Protein AF-A0A356MLQ3-F1 (afdb_monomer_lite)

pLDDT: mean 86.48, std 11.59, range [50.94, 98.44]

Secondary structure (DSSP, 8-state):
---TTT---HHHHHHHHT-S-------S-GGGGGGT-SEEEE--STTHHHHHHHHHHTT-SEEEEGGGTTSS-STT----TTTTTTTPEEEETTEEEPPP-SHHHHHHHHHHHHHHHHS-----EE--S--EE-TTT--EE--SS-S-SEE-GGG-S------HHHHHHHHSTT--THHHHHHHHHHHHT--S--TTSGGGTT-----HHHHHHHHHHHHH-SS-SSS------STT--TTT-

Sequence (243 aa):
VTHPFTGVNYIEMYKKISECDCEIILSNDPTEILKYTKKVINADIHSRFRTKKLLLANGAEKVISLHEILNKSVDGSGYHEDYGVLGSNLSTDEKVKLFPRDTKTFVNNLQKELYNRLGVKLECMVYGDGAFKDPVGGIWELADPVVSPAYTDGLLGTPNEIKLKYLADNKIANLTGEKAVEAMKKLINEKESNLVNKAESLGTTPRRITDLVGSLCDLTSGSGDKGTPIVLVTGYFDNYATE

Structure (mmCIF, N/CA/C/O backbone):
data_AF-A0A356MLQ3-F1
#
_entry.id   AF-A0A356MLQ3-F1
#
loop_
_atom_site.group_PDB
_atom_site.id
_atom_site.type_symbol
_atom_site.label_atom_id
_atom_site.label_alt_id
_atom_site.label_comp_id
_atom_site.label_asym_id
_atom_site.label_entity_id
_atom_site.label_seq_id
_atom_site.pdbx_PDB_ins_code
_atom_site.Cartn_x
_atom_site.Cartn_y
_atom_site.Cartn_z
_atom_site.occupancy
_atom_site.B_iso_or_equiv
_atom_site.auth_seq_id
_atom_site.auth_comp_id
_atom_site.auth_asym_id
_atom_site.auth_atom_id
_atom_site.pdbx_PDB_model_num
ATOM 1 N N . VAL A 1 1 ? 29.724 3.539 -4.310 1.00 80.12 1 VAL A N 1
ATOM 2 C CA . VAL A 1 1 ? 29.585 4.081 -2.937 1.00 80.12 1 VAL A CA 1
ATOM 3 C C . VAL A 1 1 ? 28.772 3.081 -2.156 1.00 80.12 1 VAL A C 1
ATOM 5 O O . VAL A 1 1 ? 27.756 2.623 -2.664 1.00 80.12 1 VAL A O 1
ATOM 8 N N . THR A 1 2 ? 29.252 2.697 -0.983 1.00 88.19 2 THR A N 1
ATOM 9 C CA . THR A 1 2 ? 28.561 1.740 -0.124 1.00 88.19 2 THR A CA 1
ATOM 10 C C . THR A 1 2 ? 27.461 2.446 0.659 1.00 88.19 2 THR A C 1
ATOM 12 O O . THR A 1 2 ? 27.677 3.550 1.157 1.00 88.19 2 THR A O 1
ATOM 15 N N . HIS A 1 3 ? 26.283 1.835 0.756 1.00 84.38 3 HIS A N 1
ATOM 16 C CA . HIS A 1 3 ? 25.183 2.385 1.537 1.00 84.38 3 HIS A CA 1
ATOM 17 C C . HIS A 1 3 ? 25.526 2.369 3.040 1.00 84.38 3 HIS A C 1
ATOM 19 O O . HIS A 1 3 ? 25.940 1.321 3.544 1.00 84.38 3 HIS A O 1
ATOM 25 N N . PRO A 1 4 ? 25.354 3.486 3.773 1.00 82.56 4 PRO A N 1
ATOM 26 C CA . PRO A 1 4 ? 25.867 3.627 5.139 1.00 82.56 4 PRO A CA 1
ATOM 27 C C . PRO A 1 4 ? 25.199 2.689 6.150 1.00 82.56 4 PRO A C 1
ATOM 29 O O . PRO A 1 4 ? 25.844 2.292 7.113 1.00 82.56 4 PRO A O 1
ATOM 32 N N . PHE A 1 5 ? 23.938 2.305 5.924 1.00 80.25 5 PHE A N 1
ATOM 33 C CA . PHE A 1 5 ? 23.202 1.429 6.843 1.00 80.25 5 PHE A CA 1
ATOM 34 C C . PHE A 1 5 ? 23.324 -0.058 6.507 1.00 80.25 5 PHE A C 1
ATOM 36 O O . PHE A 1 5 ? 23.325 -0.887 7.407 1.00 80.25 5 PHE A O 1
ATOM 43 N N . THR A 1 6 ? 23.420 -0.410 5.221 1.00 83.38 6 THR A N 1
ATOM 44 C CA . THR A 1 6 ? 23.395 -1.822 4.790 1.00 83.38 6 THR A CA 1
ATOM 45 C C . THR A 1 6 ? 24.776 -2.361 4.445 1.00 83.38 6 THR A C 1
ATOM 47 O O . THR A 1 6 ? 24.941 -3.568 4.327 1.00 83.38 6 THR A O 1
ATOM 50 N N . GLY A 1 7 ? 25.777 -1.498 4.238 1.00 89.19 7 GLY A N 1
ATOM 51 C CA . GLY A 1 7 ? 27.107 -1.935 3.812 1.00 89.19 7 GLY A CA 1
ATOM 52 C C . GLY A 1 7 ? 27.157 -2.462 2.370 1.00 89.19 7 GLY A C 1
ATOM 53 O O . GLY A 1 7 ? 28.199 -2.946 1.934 1.00 89.19 7 GLY A O 1
ATOM 54 N N . VAL A 1 8 ? 26.065 -2.342 1.604 1.00 88.88 8 VAL A N 1
ATOM 55 C CA . VAL A 1 8 ? 25.963 -2.854 0.229 1.00 88.88 8 VAL A CA 1
ATOM 56 C C . VAL A 1 8 ? 26.324 -1.771 -0.789 1.00 88.88 8 VAL A C 1
ATOM 58 O O . VAL A 1 8 ? 25.869 -0.628 -0.705 1.00 88.88 8 VAL A O 1
ATOM 61 N N . ASN A 1 9 ? 27.124 -2.132 -1.794 1.00 92.00 9 ASN A N 1
ATOM 62 C CA . ASN A 1 9 ? 27.345 -1.315 -2.985 1.00 92.00 9 ASN A CA 1
ATOM 63 C C . ASN A 1 9 ? 26.298 -1.666 -4.052 1.00 92.00 9 ASN A C 1
ATOM 65 O O . ASN A 1 9 ? 26.522 -2.536 -4.893 1.00 92.00 9 ASN A O 1
ATOM 69 N N . TYR A 1 10 ? 25.150 -0.988 -4.021 1.00 87.88 10 TYR A N 1
ATOM 70 C CA . TYR A 1 10 ? 24.025 -1.296 -4.911 1.00 87.88 10 TYR A CA 1
ATOM 71 C C . TYR A 1 10 ? 24.370 -1.185 -6.401 1.00 87.88 10 TYR A C 1
ATOM 73 O O . TYR A 1 10 ? 23.882 -1.982 -7.192 1.00 87.88 10 TYR A O 1
ATOM 81 N N . ILE A 1 11 ? 25.253 -0.258 -6.792 1.00 90.12 11 ILE A N 1
ATOM 82 C CA . ILE A 1 11 ? 25.706 -0.129 -8.188 1.00 90.12 11 ILE A CA 1
ATOM 83 C C . ILE A 1 11 ? 26.383 -1.428 -8.641 1.00 90.12 11 ILE A C 1
ATOM 85 O O . ILE A 1 11 ? 26.074 -1.953 -9.703 1.00 90.12 11 ILE A O 1
ATOM 89 N N . GLU A 1 12 ? 27.291 -1.968 -7.831 1.00 90.00 12 GLU A N 1
ATOM 90 C CA . GLU A 1 12 ? 27.979 -3.224 -8.144 1.00 90.00 12 GLU A CA 1
ATOM 91 C C . GLU A 1 12 ? 27.031 -4.426 -8.085 1.00 90.00 12 GLU A C 1
ATOM 93 O O . GLU A 1 12 ? 27.110 -5.311 -8.935 1.00 90.00 12 GLU A O 1
ATOM 98 N N . MET A 1 13 ? 26.109 -4.435 -7.121 1.00 89.44 13 MET A N 1
ATOM 99 C CA . MET A 1 13 ? 25.078 -5.463 -7.003 1.00 89.44 13 MET A CA 1
ATOM 100 C C . MET A 1 13 ? 24.222 -5.544 -8.274 1.00 89.44 13 MET A C 1
ATOM 102 O O . MET A 1 13 ? 24.105 -6.618 -8.855 1.00 89.44 13 MET A O 1
ATOM 106 N N . TYR A 1 14 ? 23.693 -4.416 -8.762 1.00 89.25 14 TYR A N 1
ATOM 107 C CA . TYR A 1 14 ? 22.907 -4.385 -10.000 1.00 89.25 14 TYR A CA 1
ATOM 108 C C . TYR A 1 14 ? 23.721 -4.814 -11.223 1.00 89.25 14 TYR A C 1
ATOM 110 O O . TYR A 1 14 ? 23.202 -5.541 -12.068 1.00 89.25 14 TYR A O 1
ATOM 118 N N . LYS A 1 15 ? 25.008 -4.437 -11.296 1.00 90.06 15 LYS A N 1
ATOM 119 C CA . LYS A 1 15 ? 25.887 -4.894 -12.382 1.00 90.06 15 LYS A CA 1
ATOM 120 C C . LYS A 1 15 ? 26.028 -6.412 -12.416 1.00 90.06 15 LYS A C 1
ATOM 122 O O . LYS A 1 15 ? 25.929 -6.999 -13.489 1.00 90.06 15 LYS A O 1
ATOM 127 N N . LYS A 1 16 ? 26.206 -7.040 -11.247 1.00 88.50 16 LYS A N 1
ATOM 128 C CA . LYS A 1 16 ? 26.292 -8.503 -11.117 1.00 88.50 16 LYS A CA 1
ATOM 129 C C . LYS A 1 16 ? 24.989 -9.197 -11.522 1.00 88.50 16 LYS A C 1
ATOM 131 O O . LYS A 1 16 ? 25.055 -10.203 -12.211 1.00 88.50 16 LYS A O 1
ATOM 136 N N . ILE A 1 17 ? 23.834 -8.642 -11.141 1.00 86.94 17 ILE A N 1
ATOM 137 C CA . ILE A 1 17 ? 22.511 -9.217 -11.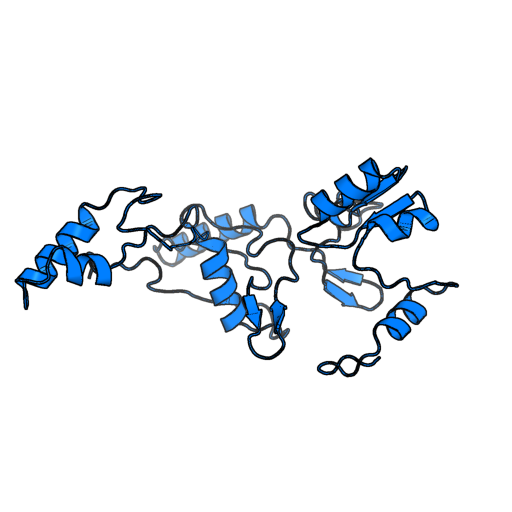450 1.00 86.94 17 ILE A CA 1
ATOM 138 C C . ILE A 1 17 ? 22.187 -9.166 -12.947 1.00 86.94 17 ILE A C 1
ATOM 140 O O . ILE A 1 17 ? 21.492 -10.041 -13.444 1.00 86.94 17 ILE A O 1
ATOM 144 N N . SER A 1 18 ? 22.649 -8.147 -13.679 1.00 85.06 18 SER A N 1
ATOM 145 C CA . SER A 1 18 ? 22.238 -7.989 -15.082 1.00 85.06 18 SER A CA 1
ATOM 146 C C . SER A 1 18 ? 22.738 -9.105 -16.011 1.00 85.06 18 SER A C 1
ATOM 148 O O . SER A 1 18 ? 22.205 -9.236 -17.109 1.00 85.0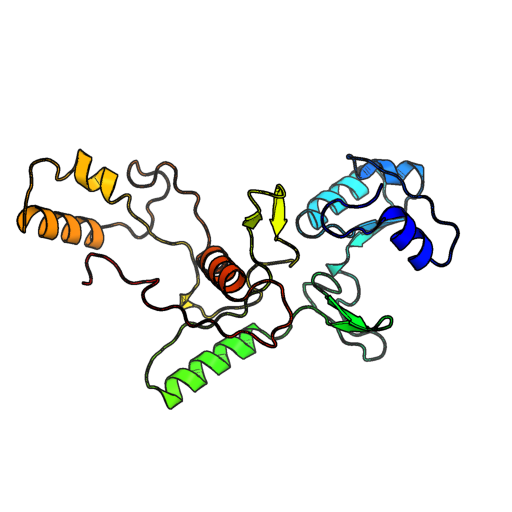6 18 SER A O 1
ATOM 150 N N . GLU A 1 19 ? 23.775 -9.851 -15.604 1.00 80.12 19 GLU A N 1
ATOM 151 C CA . GLU A 1 19 ? 24.471 -10.884 -16.397 1.00 80.12 19 GLU A CA 1
ATOM 152 C C . GLU A 1 19 ? 24.932 -10.431 -17.803 1.00 80.12 19 GLU A C 1
ATOM 154 O O . GLU A 1 19 ? 25.378 -11.240 -18.616 1.00 80.12 19 GLU A O 1
ATOM 159 N N . CYS A 1 20 ? 24.870 -9.129 -18.100 1.00 84.38 20 CYS A N 1
ATOM 160 C CA . CYS A 1 20 ? 25.214 -8.532 -19.384 1.00 84.38 20 CYS A CA 1
ATOM 161 C C . CYS A 1 20 ? 25.982 -7.215 -19.199 1.00 84.38 20 CYS A C 1
ATOM 163 O O . CYS A 1 20 ? 26.174 -6.728 -18.082 1.00 84.38 20 CYS A O 1
ATOM 165 N N . ASP A 1 21 ? 26.470 -6.650 -20.306 1.00 85.44 21 ASP A N 1
ATOM 166 C CA . ASP A 1 21 ? 27.118 -5.341 -20.272 1.00 85.44 21 ASP A CA 1
ATOM 167 C C . ASP A 1 21 ? 26.060 -4.267 -19.986 1.00 85.44 21 ASP A C 1
ATOM 169 O O . ASP A 1 21 ? 25.209 -3.969 -20.829 1.00 85.44 21 ASP A O 1
ATOM 173 N N . CYS A 1 22 ? 26.062 -3.748 -18.758 1.00 89.94 22 CYS A N 1
ATOM 174 C CA . CYS A 1 22 ? 25.073 -2.791 -18.285 1.00 89.94 22 CYS A CA 1
ATOM 175 C C . CYS A 1 22 ? 25.710 -1.455 -17.891 1.00 89.94 22 CYS A C 1
ATOM 177 O O . CYS A 1 22 ? 26.676 -1.361 -17.122 1.00 89.94 22 CYS A O 1
ATOM 179 N N . GLU A 1 23 ? 25.094 -0.386 -18.387 1.00 91.19 23 GLU A N 1
ATOM 180 C CA . GLU A 1 23 ? 25.425 0.985 -18.030 1.00 91.19 23 GLU A CA 1
ATOM 181 C C . GLU A 1 23 ? 24.473 1.483 -16.936 1.00 91.19 23 GLU A C 1
ATOM 183 O O . GLU A 1 23 ? 23.256 1.318 -17.021 1.00 91.19 23 GLU A O 1
ATOM 188 N N . ILE A 1 24 ? 25.030 2.099 -15.890 1.00 92.12 24 ILE A N 1
ATOM 189 C CA . ILE A 1 24 ? 24.249 2.694 -14.801 1.00 92.12 24 ILE A CA 1
ATOM 190 C C . ILE A 1 24 ? 24.308 4.209 -14.940 1.00 92.12 24 ILE A C 1
ATOM 192 O O . ILE A 1 24 ? 25.364 4.815 -14.758 1.00 92.12 24 ILE A O 1
ATOM 196 N N . ILE A 1 25 ? 23.149 4.807 -15.210 1.00 93.06 25 ILE A N 1
ATOM 197 C CA . ILE A 1 25 ? 22.969 6.251 -15.360 1.00 93.06 25 ILE A CA 1
ATOM 198 C C . ILE A 1 25 ? 22.298 6.788 -14.095 1.00 93.06 25 ILE A C 1
ATOM 200 O O . ILE A 1 25 ? 21.212 6.346 -13.720 1.00 93.06 25 ILE A O 1
ATOM 204 N N . LEU A 1 26 ? 22.938 7.755 -13.437 1.00 93.81 26 LEU A N 1
ATOM 205 C CA . LEU A 1 26 ? 22.380 8.442 -12.273 1.00 93.81 26 LEU A CA 1
ATOM 206 C C . LEU A 1 26 ? 21.779 9.778 -12.722 1.00 93.81 26 LEU A C 1
ATOM 208 O O . LEU A 1 26 ? 22.502 10.662 -13.174 1.00 93.81 26 LEU A O 1
ATOM 212 N N . SER A 1 27 ? 20.461 9.925 -12.595 1.00 94.62 27 SER A N 1
ATOM 213 C CA . SER A 1 27 ? 19.734 11.140 -12.976 1.00 94.62 27 SER A CA 1
ATOM 214 C C . SER A 1 27 ? 18.538 11.370 -12.054 1.00 94.62 27 SER A C 1
ATOM 216 O O . SER A 1 27 ? 17.883 10.421 -11.628 1.00 94.62 27 SER A O 1
ATOM 218 N N . ASN A 1 28 ? 18.228 12.641 -11.787 1.00 93.69 28 ASN A N 1
ATOM 219 C CA . ASN A 1 28 ? 16.986 13.050 -11.119 1.00 93.69 28 ASN A CA 1
ATOM 220 C C . ASN A 1 28 ? 15.818 13.227 -12.108 1.00 93.69 28 ASN A C 1
ATOM 222 O O . ASN A 1 28 ? 14.672 13.385 -11.686 1.00 93.69 28 ASN A O 1
ATOM 226 N N . ASP A 1 29 ? 16.102 13.218 -13.413 1.00 95.75 29 ASP A N 1
ATOM 227 C CA . ASP A 1 29 ? 15.112 13.290 -14.482 1.00 95.75 29 ASP A CA 1
ATOM 228 C C . ASP A 1 29 ? 14.979 11.914 -15.158 1.00 95.75 29 ASP A C 1
ATOM 230 O O . ASP A 1 29 ? 15.933 11.460 -15.804 1.00 95.75 29 ASP A O 1
ATOM 234 N N . PRO A 1 30 ? 13.817 11.238 -15.049 1.00 95.88 30 PRO A N 1
ATOM 235 C CA . PRO A 1 30 ? 13.618 9.942 -15.685 1.00 95.88 30 PRO A CA 1
ATOM 236 C C . PRO A 1 30 ? 13.667 10.012 -17.216 1.00 95.88 30 PRO A C 1
ATOM 238 O O . PRO A 1 30 ? 13.897 8.984 -17.841 1.00 95.88 30 PRO A O 1
ATOM 241 N N . THR A 1 31 ? 13.476 11.181 -17.842 1.00 97.19 31 THR A N 1
ATOM 242 C CA . THR A 1 31 ? 13.531 11.322 -19.309 1.00 97.19 31 THR A CA 1
ATOM 243 C C . THR A 1 31 ? 14.943 11.196 -19.878 1.00 97.19 31 THR A C 1
ATOM 245 O O . THR A 1 31 ? 15.091 10.921 -21.067 1.00 97.19 31 THR A O 1
ATOM 248 N N . GLU A 1 32 ? 15.978 11.286 -19.037 1.00 97.81 32 GLU A N 1
ATOM 249 C CA . GLU A 1 32 ? 17.380 11.120 -19.434 1.00 97.81 32 GLU A CA 1
ATOM 250 C C . GLU A 1 32 ? 17.633 9.765 -20.119 1.00 97.81 32 GLU A C 1
ATOM 252 O O . GLU A 1 32 ? 18.416 9.677 -21.067 1.00 97.81 32 GLU A O 1
ATOM 257 N N . ILE A 1 33 ? 16.893 8.719 -19.722 1.00 97.00 33 ILE A N 1
ATOM 258 C CA . ILE A 1 33 ? 16.982 7.380 -20.324 1.00 97.00 33 ILE A CA 1
ATOM 259 C C . ILE A 1 33 ? 16.648 7.377 -21.827 1.00 97.00 33 ILE A C 1
ATOM 261 O O . ILE A 1 33 ? 17.104 6.507 -22.569 1.00 97.00 33 ILE A O 1
ATOM 265 N N . LEU A 1 34 ? 15.895 8.376 -22.307 1.00 97.81 34 LEU A N 1
ATOM 266 C CA . LEU A 1 34 ? 15.439 8.466 -23.697 1.00 97.81 34 LEU A CA 1
ATOM 267 C C . LEU A 1 34 ? 16.534 8.853 -24.696 1.00 97.81 34 LEU A C 1
ATOM 269 O O . LEU A 1 34 ? 16.296 8.785 -25.909 1.00 97.81 34 LEU A O 1
ATOM 273 N N . LYS A 1 35 ? 17.715 9.241 -24.198 1.00 97.44 35 LYS A N 1
ATOM 274 C CA . LYS A 1 35 ? 18.944 9.391 -24.990 1.00 97.44 35 LYS A CA 1
ATOM 275 C C . LYS A 1 35 ? 19.554 8.037 -25.374 1.00 97.44 35 LYS A C 1
ATOM 277 O O . LYS A 1 35 ? 20.273 7.969 -26.363 1.00 97.44 35 LYS A O 1
ATOM 282 N N . TYR A 1 36 ? 19.227 6.979 -24.629 1.00 96.06 36 TYR A N 1
ATOM 283 C CA . TYR A 1 36 ? 19.821 5.645 -24.761 1.00 96.06 36 TYR A CA 1
ATOM 284 C C . TYR A 1 36 ? 18.840 4.622 -25.346 1.00 96.06 36 TYR A C 1
ATOM 286 O O . TYR A 1 36 ? 19.238 3.725 -26.082 1.00 96.06 36 TYR A O 1
ATOM 294 N N . THR A 1 37 ? 17.541 4.747 -25.053 1.00 96.75 37 THR A N 1
ATOM 295 C CA . THR A 1 37 ? 16.513 3.826 -25.563 1.00 96.75 37 THR A CA 1
ATOM 296 C C . THR A 1 37 ? 15.153 4.500 -25.721 1.00 96.75 37 THR A C 1
ATOM 298 O O . THR A 1 37 ? 14.813 5.438 -25.007 1.00 96.75 37 THR A O 1
ATOM 301 N N . LYS A 1 38 ? 14.326 3.991 -26.640 1.00 97.81 38 LYS A N 1
ATOM 302 C CA . LYS A 1 38 ? 12.911 4.380 -26.783 1.00 97.81 38 LYS A CA 1
ATOM 303 C C . LYS A 1 38 ? 11.939 3.400 -26.122 1.00 97.81 38 LYS A C 1
ATOM 305 O O . LYS A 1 38 ? 10.743 3.675 -26.060 1.00 97.81 38 LYS A O 1
ATOM 310 N N . LYS A 1 39 ? 12.434 2.268 -25.613 1.00 98.31 39 LYS A N 1
ATOM 311 C CA . LYS A 1 39 ? 11.646 1.228 -24.939 1.00 98.31 39 LYS A CA 1
ATOM 312 C C . LYS A 1 39 ? 12.115 1.123 -23.495 1.00 98.31 39 LYS A C 1
ATOM 314 O O . LYS A 1 39 ? 13.277 0.809 -23.258 1.00 98.31 39 LYS A O 1
ATOM 319 N N . VAL A 1 40 ? 11.225 1.408 -22.550 1.00 97.94 40 VAL A N 1
ATOM 320 C CA . VAL A 1 40 ? 11.571 1.571 -21.132 1.00 97.94 40 VAL A CA 1
ATOM 321 C C . VAL A 1 40 ? 10.709 0.660 -20.263 1.00 97.94 40 VAL A C 1
ATOM 323 O O . VAL A 1 40 ? 9.501 0.552 -20.471 1.00 97.94 40 VAL A O 1
ATOM 326 N N . ILE A 1 41 ? 11.325 0.035 -19.261 1.00 97.44 41 ILE A N 1
ATOM 327 C CA . ILE A 1 41 ? 10.612 -0.537 -18.117 1.00 97.44 41 ILE A CA 1
ATOM 328 C C . ILE A 1 41 ? 10.759 0.451 -16.960 1.00 97.44 41 ILE A C 1
ATOM 330 O O . ILE A 1 41 ? 11.885 0.791 -16.604 1.00 97.44 41 ILE A O 1
ATOM 334 N N . ASN A 1 42 ? 9.655 0.939 -16.391 1.00 96.38 42 ASN A N 1
ATOM 335 C CA . ASN A 1 42 ? 9.709 1.828 -15.228 1.00 96.38 42 ASN A CA 1
ATOM 336 C C . ASN A 1 42 ? 9.358 1.066 -13.942 1.00 96.38 42 ASN A C 1
ATOM 338 O O . ASN A 1 42 ? 8.287 0.463 -13.823 1.00 96.38 42 ASN A O 1
ATOM 342 N N . ALA A 1 43 ? 10.300 1.092 -12.999 1.00 94.38 43 ALA A N 1
ATOM 343 C CA . ALA A 1 43 ? 10.289 0.302 -11.770 1.00 94.38 43 ALA A CA 1
ATOM 344 C C . ALA A 1 43 ? 9.983 1.110 -10.503 1.00 94.38 43 ALA A C 1
ATOM 346 O O . ALA A 1 43 ? 10.057 0.586 -9.397 1.00 94.38 43 ALA A O 1
ATOM 347 N N . ASP A 1 44 ? 9.626 2.383 -10.648 1.00 92.19 44 ASP A N 1
ATOM 348 C CA . ASP A 1 44 ? 9.183 3.192 -9.525 1.00 92.19 44 ASP A CA 1
ATOM 349 C C . ASP A 1 44 ? 7.810 2.727 -9.014 1.00 92.19 44 ASP A C 1
ATOM 351 O O . ASP A 1 44 ? 6.966 2.298 -9.795 1.00 92.19 44 ASP A O 1
ATOM 355 N N . ILE A 1 45 ? 7.579 2.802 -7.700 1.00 90.81 45 ILE A N 1
ATOM 356 C CA . ILE A 1 45 ? 6.342 2.309 -7.077 1.00 90.81 45 ILE A CA 1
ATOM 357 C C . ILE A 1 45 ? 5.252 3.382 -7.167 1.00 90.81 45 ILE A C 1
ATOM 359 O O . ILE A 1 45 ? 4.354 3.307 -8.004 1.00 90.81 45 ILE A O 1
ATOM 363 N N . HIS A 1 46 ? 5.330 4.429 -6.347 1.00 90.56 46 HIS A N 1
ATOM 364 C CA . HIS A 1 46 ? 4.237 5.401 -6.178 1.00 90.56 46 HIS A CA 1
ATOM 365 C C . HIS A 1 46 ? 4.106 6.393 -7.333 1.00 90.56 46 HIS A C 1
ATOM 367 O O . HIS A 1 46 ? 3.003 6.807 -7.685 1.00 90.56 46 HIS A O 1
ATOM 373 N N . SER A 1 47 ? 5.217 6.744 -7.983 1.00 93.19 47 SE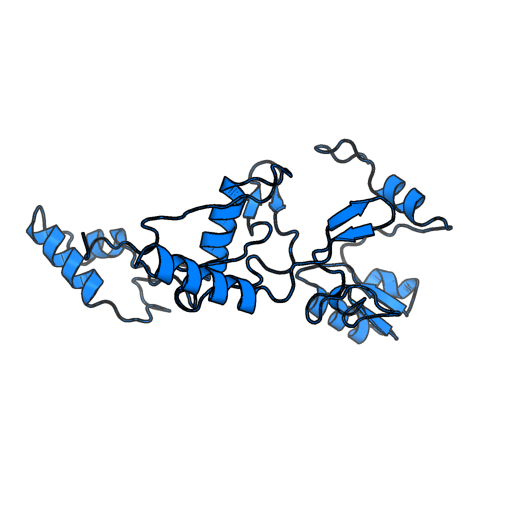R A N 1
ATOM 374 C CA . SER A 1 47 ? 5.223 7.677 -9.114 1.00 93.19 47 SER A CA 1
ATOM 375 C C . SER A 1 47 ? 4.981 7.022 -10.477 1.00 93.19 47 SER A C 1
ATOM 377 O O . SER A 1 47 ? 4.931 7.744 -11.473 1.00 93.19 47 SER A O 1
ATOM 379 N N . ARG A 1 48 ? 4.771 5.697 -10.539 1.00 94.62 48 ARG A N 1
ATOM 380 C CA . ARG A 1 48 ? 4.794 4.896 -11.781 1.00 94.62 48 ARG A CA 1
ATOM 381 C C . ARG A 1 48 ? 3.982 5.471 -12.930 1.00 94.62 48 ARG A C 1
ATOM 383 O O . ARG A 1 48 ? 4.464 5.560 -14.055 1.00 94.62 48 ARG A O 1
ATOM 390 N N . PHE A 1 49 ? 2.757 5.912 -12.651 1.00 96.94 49 PHE A N 1
ATOM 391 C CA . PHE A 1 49 ? 1.869 6.475 -13.668 1.00 96.94 49 PHE A CA 1
ATOM 392 C C . PHE A 1 49 ? 2.356 7.838 -14.164 1.00 96.94 49 PHE A C 1
ATOM 394 O O . PHE A 1 49 ? 2.296 8.121 -15.361 1.00 96.94 49 PHE A O 1
ATOM 401 N N . ARG A 1 50 ? 2.883 8.672 -13.257 1.00 97.38 50 ARG A N 1
ATOM 402 C CA . ARG A 1 50 ? 3.483 9.969 -13.597 1.00 97.38 50 ARG A CA 1
ATOM 403 C C . ARG A 1 50 ? 4.724 9.765 -14.461 1.00 97.38 50 ARG A C 1
ATOM 405 O O . ARG A 1 50 ? 4.830 10.398 -15.507 1.00 97.38 50 ARG A O 1
ATOM 412 N N . THR A 1 51 ? 5.619 8.870 -14.047 1.00 97.69 51 THR A N 1
ATOM 413 C CA . THR A 1 51 ? 6.858 8.541 -14.763 1.00 97.69 51 THR A CA 1
ATOM 414 C C . THR A 1 51 ? 6.553 7.980 -16.148 1.00 97.69 51 THR A C 1
ATOM 416 O O . THR A 1 51 ? 7.062 8.495 -17.140 1.00 97.69 51 THR A O 1
ATOM 419 N N . LYS A 1 52 ? 5.635 7.009 -16.252 1.00 98.12 52 LYS A N 1
ATOM 420 C CA . LYS A 1 52 ? 5.189 6.447 -17.534 1.00 98.12 52 LYS A CA 1
ATOM 421 C C . LYS A 1 52 ? 4.610 7.511 -18.468 1.00 98.12 52 LYS A C 1
ATOM 423 O O . LYS A 1 52 ? 5.006 7.579 -19.631 1.00 98.12 52 LYS A O 1
ATOM 428 N N . LYS A 1 53 ? 3.720 8.375 -17.966 1.00 98.12 53 LYS A N 1
ATOM 429 C CA . LYS A 1 53 ? 3.145 9.484 -18.747 1.00 98.12 53 LYS A CA 1
ATOM 430 C C . LYS A 1 53 ? 4.224 10.448 -19.241 1.00 98.12 53 LYS A C 1
ATOM 432 O O . LYS A 1 53 ? 4.187 10.853 -20.399 1.00 98.12 53 LYS A O 1
ATOM 437 N N . LEU A 1 54 ? 5.175 10.802 -18.377 1.00 98.06 54 LEU A N 1
ATOM 438 C CA . LEU A 1 54 ? 6.268 11.712 -18.707 1.00 98.06 54 LEU A CA 1
ATOM 439 C C . LEU A 1 54 ? 7.179 11.133 -19.799 1.00 98.06 54 LEU A C 1
ATOM 441 O O . LEU A 1 54 ? 7.508 11.838 -20.748 1.00 98.06 54 LEU A O 1
ATOM 445 N N . LEU A 1 55 ? 7.535 9.850 -19.704 1.00 98.44 55 LEU A N 1
ATOM 446 C CA . LEU A 1 55 ? 8.360 9.164 -20.701 1.00 98.44 55 LEU A CA 1
ATOM 447 C C . LEU A 1 55 ? 7.672 9.100 -22.071 1.00 98.44 55 LEU A C 1
ATOM 449 O O . LEU A 1 55 ? 8.277 9.458 -23.079 1.00 98.44 55 LEU A O 1
ATOM 453 N N . LEU A 1 56 ? 6.396 8.699 -22.110 1.00 98.38 56 LEU A N 1
ATOM 454 C CA . LEU A 1 56 ? 5.617 8.648 -23.354 1.00 98.38 56 LEU A CA 1
ATOM 455 C C . LEU A 1 56 ? 5.488 10.036 -23.999 1.00 98.38 56 LEU A C 1
ATOM 457 O O . LEU A 1 56 ? 5.681 10.175 -25.203 1.00 98.38 56 LEU A O 1
ATOM 461 N N . ALA A 1 57 ? 5.236 11.077 -23.199 1.00 98.25 57 ALA A N 1
ATOM 462 C CA . ALA A 1 57 ? 5.130 12.452 -23.691 1.00 98.25 57 ALA A CA 1
ATOM 463 C C . ALA A 1 57 ? 6.449 13.007 -24.266 1.00 98.25 57 ALA A C 1
ATOM 465 O O . ALA A 1 57 ? 6.410 13.902 -25.103 1.00 98.25 57 ALA A O 1
ATOM 466 N N . ASN A 1 58 ? 7.602 12.473 -23.847 1.00 98.31 58 ASN A N 1
ATOM 467 C CA . ASN A 1 58 ? 8.930 12.884 -24.320 1.00 98.31 58 ASN A CA 1
ATOM 468 C C . ASN A 1 58 ? 9.513 11.932 -25.382 1.00 98.31 58 ASN A C 1
ATOM 470 O O . ASN A 1 58 ? 10.713 11.951 -25.660 1.00 98.31 58 ASN A O 1
ATOM 474 N N . GLY A 1 59 ? 8.664 11.112 -26.008 1.00 97.50 59 GLY A N 1
ATOM 475 C CA . GLY A 1 59 ? 9.033 10.330 -27.186 1.00 97.50 59 GLY A CA 1
ATOM 476 C C . GLY A 1 59 ? 9.525 8.914 -26.900 1.00 97.50 59 GLY A C 1
ATOM 477 O O . GLY A 1 59 ? 10.237 8.358 -27.734 1.00 97.50 59 GLY A O 1
ATOM 478 N N . ALA A 1 60 ? 9.175 8.315 -25.758 1.00 98.31 60 ALA A N 1
ATOM 479 C CA . ALA A 1 60 ? 9.272 6.864 -25.602 1.00 98.31 60 ALA A CA 1
ATOM 480 C C . ALA A 1 60 ? 8.265 6.158 -26.531 1.00 98.31 60 ALA A C 1
ATOM 482 O O . ALA A 1 60 ? 7.083 6.492 -26.538 1.00 98.31 60 ALA A O 1
ATOM 483 N N . GLU A 1 61 ? 8.713 5.146 -27.271 1.00 98.38 61 GLU A N 1
ATOM 484 C CA . GLU A 1 61 ? 7.860 4.306 -28.124 1.00 98.38 61 GLU A CA 1
ATOM 485 C C . GLU A 1 61 ? 7.035 3.311 -27.304 1.00 98.38 61 GLU A C 1
ATOM 487 O O . GLU A 1 61 ? 5.890 3.006 -27.637 1.00 98.38 61 GLU A O 1
ATOM 492 N N . LYS A 1 62 ? 7.627 2.767 -26.235 1.00 98.25 62 LYS A N 1
ATOM 493 C CA . LYS A 1 62 ? 6.973 1.786 -25.368 1.00 98.25 62 LYS A CA 1
ATOM 494 C C . LYS A 1 62 ? 7.445 1.949 -23.936 1.00 98.25 62 LYS A C 1
ATOM 496 O O . LYS A 1 62 ? 8.645 1.977 -23.679 1.00 98.25 62 LYS A O 1
ATOM 501 N N . VAL A 1 63 ? 6.498 1.990 -23.006 1.00 98.31 63 VAL A N 1
ATOM 502 C CA . VAL A 1 63 ? 6.789 2.002 -21.571 1.00 98.31 63 VAL A CA 1
ATOM 503 C C . VAL A 1 63 ? 5.950 0.933 -20.882 1.00 98.31 63 VAL A C 1
ATOM 505 O O . VAL A 1 63 ? 4.725 0.938 -21.021 1.00 98.31 63 VAL A O 1
ATOM 508 N N . ILE A 1 64 ? 6.608 0.020 -20.169 1.00 98.00 64 ILE A N 1
ATOM 509 C CA . ILE A 1 64 ? 5.975 -1.034 -19.366 1.00 98.00 64 ILE A CA 1
ATOM 510 C C . ILE A 1 64 ? 6.301 -0.761 -17.899 1.00 98.00 64 ILE A C 1
ATOM 512 O O . ILE A 1 64 ? 7.466 -0.683 -17.522 1.00 98.00 64 ILE A O 1
ATOM 516 N N . SER A 1 65 ? 5.285 -0.615 -17.063 1.00 97.38 65 SER A N 1
ATOM 517 C CA . SER A 1 65 ? 5.453 -0.510 -15.617 1.00 97.38 65 SER A CA 1
ATOM 518 C C . SER A 1 65 ? 5.456 -1.897 -14.977 1.00 97.38 65 SER A C 1
ATOM 520 O O . SER A 1 65 ? 4.806 -2.809 -15.482 1.00 97.38 65 SER A O 1
ATOM 522 N N . LEU A 1 66 ? 6.105 -2.056 -13.820 1.00 96.12 66 LEU A N 1
ATOM 523 C CA . LEU A 1 66 ? 6.134 -3.348 -13.111 1.00 96.12 66 LEU A CA 1
ATOM 524 C C . LEU A 1 66 ? 4.742 -3.923 -12.807 1.00 96.12 66 LEU A C 1
ATOM 526 O O . LEU A 1 66 ? 4.562 -5.135 -12.866 1.00 96.12 66 LEU A O 1
ATOM 530 N N . HIS A 1 67 ? 3.743 -3.069 -12.561 1.00 96.12 67 HIS A N 1
ATOM 531 C CA . HIS A 1 67 ? 2.369 -3.531 -12.334 1.00 96.12 67 HIS A CA 1
ATOM 532 C C . HIS A 1 67 ? 1.697 -4.174 -13.557 1.00 96.12 67 HIS A C 1
ATOM 534 O O . HIS A 1 67 ? 0.672 -4.830 -13.427 1.00 96.12 67 HIS A O 1
ATOM 540 N N . GLU A 1 68 ? 2.273 -4.005 -14.747 1.00 97.00 68 GLU A N 1
ATOM 541 C CA . GLU A 1 68 ? 1.779 -4.602 -15.989 1.00 97.00 68 GLU A CA 1
ATOM 542 C C . GLU A 1 68 ? 2.487 -5.926 -16.315 1.00 97.00 68 GLU A C 1
ATOM 544 O O . GLU A 1 68 ? 2.061 -6.651 -17.214 1.00 97.00 68 GLU A O 1
ATOM 549 N N . ILE A 1 69 ? 3.570 -6.256 -15.606 1.00 96.19 69 ILE A N 1
ATOM 550 C CA . ILE A 1 69 ? 4.307 -7.512 -15.772 1.00 96.19 69 ILE A CA 1
ATOM 551 C C . ILE A 1 69 ? 3.673 -8.554 -14.853 1.00 96.19 69 ILE A C 1
ATOM 553 O O . ILE A 1 69 ? 3.526 -8.303 -13.664 1.00 96.19 69 ILE A O 1
ATOM 557 N N . LEU A 1 70 ? 3.301 -9.720 -15.394 1.00 95.94 70 LEU A N 1
ATOM 558 C CA . LEU A 1 70 ? 2.528 -10.746 -14.674 1.00 95.94 70 LEU A CA 1
ATOM 559 C C . LEU A 1 70 ? 1.227 -10.194 -14.057 1.00 95.94 70 LEU A C 1
ATOM 561 O O . LEU A 1 70 ? 0.859 -10.544 -12.938 1.00 95.94 70 LEU A O 1
ATOM 565 N N . ASN A 1 71 ? 0.502 -9.358 -14.810 1.00 96.12 71 ASN A N 1
ATOM 566 C CA . ASN A 1 71 ? -0.878 -8.970 -14.481 1.00 96.12 71 ASN A CA 1
ATOM 567 C C . ASN A 1 71 ? -1.931 -10.015 -14.901 1.00 96.12 71 ASN A C 1
ATOM 569 O O . ASN A 1 71 ? -3.125 -9.869 -14.655 1.00 96.12 71 ASN A O 1
ATOM 573 N N . LYS A 1 72 ? -1.469 -11.093 -15.530 1.00 96.69 72 LYS A N 1
ATOM 574 C CA . LYS A 1 72 ? -2.203 -12.312 -15.860 1.00 96.69 72 LYS A CA 1
ATOM 575 C C . LYS A 1 72 ? -1.229 -13.484 -15.817 1.00 96.69 72 LYS A C 1
ATOM 577 O O . LYS A 1 72 ? -0.022 -13.281 -15.955 1.00 96.69 72 LYS A O 1
ATOM 582 N N . SER A 1 73 ? -1.754 -14.694 -15.652 1.00 96.31 73 SER A N 1
ATOM 583 C CA . SER A 1 73 ? -0.931 -15.905 -15.670 1.00 96.31 73 SER A CA 1
ATOM 584 C C . SER A 1 73 ? -0.250 -16.079 -17.030 1.00 96.31 73 SER A C 1
ATOM 586 O O . SER A 1 73 ? -0.881 -15.901 -18.077 1.00 96.31 73 SER A O 1
ATOM 588 N N . VAL A 1 74 ? 1.033 -16.430 -17.004 1.00 95.19 74 VAL A N 1
ATOM 589 C CA . VAL A 1 74 ? 1.826 -16.819 -18.173 1.00 95.19 74 VAL A CA 1
ATOM 590 C C . VAL A 1 74 ? 2.292 -18.245 -17.922 1.00 95.19 74 VAL A C 1
ATOM 592 O O . VAL A 1 74 ? 2.917 -18.507 -16.902 1.00 95.19 74 VAL A O 1
ATOM 595 N N . ASP A 1 75 ? 1.924 -19.180 -18.796 1.00 94.69 75 ASP A N 1
ATOM 596 C CA . ASP A 1 75 ? 2.281 -20.602 -18.671 1.00 94.69 75 ASP A CA 1
ATOM 597 C C . ASP A 1 75 ? 1.929 -21.226 -17.302 1.00 94.69 75 ASP A C 1
ATOM 599 O O . ASP A 1 75 ? 2.630 -22.091 -16.782 1.00 94.69 75 ASP A O 1
ATOM 603 N N . GLY A 1 76 ? 0.825 -20.776 -16.694 1.00 93.62 76 GLY A N 1
ATOM 604 C CA . GLY A 1 76 ? 0.374 -21.247 -15.380 1.00 93.62 76 GLY A CA 1
ATOM 605 C C . GLY A 1 76 ? 1.066 -20.575 -14.190 1.00 93.62 76 GLY A C 1
ATOM 606 O O . GLY A 1 76 ? 0.870 -21.006 -13.054 1.00 93.62 76 GLY A O 1
ATOM 607 N N . SER A 1 77 ? 1.846 -19.512 -14.413 1.00 92.69 77 SER A N 1
ATOM 608 C CA . SER A 1 77 ? 2.475 -18.735 -13.344 1.00 92.69 77 SER A CA 1
ATOM 609 C C . SER A 1 77 ? 1.455 -18.102 -12.392 1.00 92.69 77 SER A C 1
ATOM 611 O O . SER A 1 77 ? 0.314 -17.795 -12.764 1.00 92.69 77 SER A O 1
ATOM 613 N N . GLY A 1 78 ? 1.919 -17.789 -11.178 1.00 93.12 78 GLY A N 1
ATOM 614 C CA . GLY A 1 78 ? 1.266 -16.790 -10.336 1.00 93.12 78 GLY A CA 1
ATOM 615 C C . GLY A 1 78 ? 1.222 -15.423 -11.030 1.00 93.12 78 GLY A C 1
ATOM 616 O O . GLY A 1 78 ? 2.042 -15.129 -11.905 1.00 93.12 78 GLY A O 1
ATOM 617 N N . TYR A 1 79 ? 0.245 -14.602 -10.652 1.00 95.94 79 TYR A N 1
ATOM 618 C CA . TYR A 1 79 ? 0.052 -13.248 -11.169 1.00 95.94 79 TYR A CA 1
ATOM 619 C C . TYR A 1 79 ? -0.729 -12.398 -10.157 1.00 95.94 79 TYR A C 1
ATOM 621 O O . TYR A 1 79 ? -1.441 -12.952 -9.308 1.00 95.94 79 TYR A O 1
ATOM 629 N N . HIS A 1 80 ? -0.637 -11.073 -10.288 1.00 96.44 80 HIS A N 1
ATOM 630 C CA . HIS A 1 80 ? -1.500 -10.128 -9.581 1.00 96.44 80 HIS A CA 1
ATOM 631 C C . HIS A 1 80 ? -2.131 -9.153 -10.576 1.00 96.44 80 HIS A C 1
ATOM 633 O O . HIS A 1 80 ? -1.426 -8.406 -11.239 1.00 96.44 80 HIS A O 1
ATOM 639 N N . GLU A 1 81 ? -3.459 -9.109 -10.648 1.00 95.12 81 GLU A N 1
ATOM 640 C CA . GLU A 1 81 ? -4.194 -8.319 -11.650 1.00 95.12 81 GLU A CA 1
ATOM 641 C C . GLU A 1 81 ? -3.923 -6.809 -11.587 1.00 95.12 81 GLU A C 1
ATOM 643 O O . GLU A 1 81 ? -3.643 -6.200 -12.619 1.00 95.12 81 GLU A O 1
ATOM 648 N N . ASP A 1 82 ? -3.908 -6.227 -10.385 1.00 93.94 82 ASP A N 1
ATOM 649 C CA . ASP A 1 82 ? -3.671 -4.784 -10.220 1.00 93.94 82 ASP A CA 1
ATOM 650 C C . ASP A 1 82 ? -2.194 -4.383 -10.097 1.00 93.94 82 ASP A C 1
ATOM 652 O O . ASP A 1 82 ? -1.807 -3.280 -10.494 1.00 93.94 82 ASP A O 1
ATOM 656 N N . TYR A 1 83 ? -1.369 -5.253 -9.505 1.00 95.06 83 TYR A N 1
ATOM 657 C CA . TYR A 1 83 ? -0.001 -4.925 -9.105 1.00 95.06 83 TYR A CA 1
ATOM 658 C C . TYR A 1 83 ? 1.073 -5.714 -9.842 1.00 95.06 83 TYR A C 1
ATOM 660 O O . TYR A 1 83 ? 2.238 -5.391 -9.659 1.00 95.06 83 TYR A O 1
ATOM 668 N N . GLY A 1 84 ? 0.749 -6.678 -10.704 1.00 95.69 84 GLY A N 1
ATOM 669 C CA . GLY A 1 84 ? 1.749 -7.439 -11.452 1.00 95.69 84 GLY A CA 1
ATOM 670 C C . GLY A 1 84 ? 2.850 -8.007 -10.548 1.00 95.69 84 GLY A C 1
ATOM 671 O O . GLY A 1 84 ? 2.564 -8.748 -9.609 1.00 95.69 84 GLY A O 1
ATOM 672 N N . VAL A 1 85 ? 4.103 -7.609 -10.799 1.00 94.75 85 VAL A N 1
ATOM 673 C CA . VAL A 1 85 ? 5.258 -7.921 -9.930 1.00 94.75 85 VAL A CA 1
ATOM 674 C C . VAL A 1 85 ? 5.597 -6.818 -8.915 1.00 94.75 85 VAL A C 1
ATOM 676 O O . VAL A 1 85 ? 6.541 -6.962 -8.140 1.00 94.75 85 VAL A O 1
ATOM 679 N N . LEU A 1 86 ? 4.859 -5.711 -8.887 1.00 92.81 86 LEU A N 1
ATOM 680 C CA . LEU A 1 86 ? 5.034 -4.631 -7.914 1.00 92.81 86 LEU A CA 1
ATOM 681 C C . LEU A 1 86 ? 4.648 -5.097 -6.500 1.00 92.81 86 LEU A C 1
ATOM 683 O O . LEU A 1 86 ? 3.636 -5.771 -6.333 1.00 92.81 86 LEU A O 1
ATOM 687 N N . GLY A 1 87 ? 5.440 -4.727 -5.488 1.00 88.94 87 GLY A N 1
ATOM 688 C CA . GLY A 1 87 ? 5.251 -5.207 -4.108 1.00 88.94 87 GLY A CA 1
ATOM 689 C C . GLY A 1 87 ? 5.643 -6.675 -3.907 1.00 88.94 87 GLY A C 1
ATOM 690 O O . GLY A 1 87 ? 5.281 -7.286 -2.907 1.00 88.94 87 GLY A O 1
ATOM 691 N N . SER A 1 88 ? 6.341 -7.281 -4.875 1.00 90.75 88 SER A N 1
ATOM 692 C CA . SER A 1 88 ? 6.866 -8.633 -4.697 1.00 90.75 88 SER A CA 1
ATOM 693 C C . SER A 1 88 ? 8.130 -8.610 -3.851 1.00 90.75 88 SER A C 1
ATOM 695 O O . SER A 1 88 ? 9.003 -7.771 -4.060 1.00 90.75 88 SER A O 1
ATOM 697 N N . ASN A 1 89 ? 8.265 -9.600 -2.975 1.00 86.06 89 ASN A N 1
ATOM 698 C CA . ASN A 1 89 ? 9.478 -9.823 -2.199 1.00 86.06 89 ASN A CA 1
ATOM 699 C C . ASN A 1 89 ? 10.312 -10.956 -2.797 1.00 86.06 89 ASN A C 1
ATOM 701 O O . ASN A 1 89 ? 9.774 -11.919 -3.352 1.00 86.06 89 ASN A O 1
ATOM 705 N N . LEU A 1 90 ? 11.635 -10.858 -2.671 1.00 83.62 90 LEU A N 1
ATOM 706 C CA . LEU A 1 90 ? 12.535 -11.945 -3.046 1.00 83.62 90 LEU A CA 1
ATOM 707 C C . LEU A 1 90 ? 12.317 -13.118 -2.078 1.00 83.62 90 LEU A C 1
ATOM 709 O O . LEU A 1 90 ? 12.469 -12.957 -0.871 1.00 83.62 90 LEU A O 1
ATOM 713 N N . SER A 1 91 ? 11.921 -14.282 -2.596 1.00 80.00 91 SER A N 1
ATOM 714 C CA . SER A 1 91 ? 11.696 -15.489 -1.787 1.00 80.00 91 SER A CA 1
ATOM 715 C C . SER A 1 91 ? 12.902 -16.421 -1.828 1.00 80.00 91 SER A C 1
ATOM 717 O O . SER A 1 91 ? 13.287 -16.972 -0.804 1.00 80.00 91 SER A O 1
ATOM 719 N N . THR A 1 92 ? 13.465 -16.615 -3.016 1.00 83.44 92 THR A N 1
ATOM 720 C CA . THR A 1 92 ? 14.747 -17.281 -3.274 1.00 83.44 92 THR A CA 1
ATOM 721 C C . THR A 1 92 ? 15.405 -16.563 -4.450 1.00 83.44 92 THR A C 1
ATOM 723 O O . THR A 1 92 ? 14.746 -15.764 -5.112 1.00 83.44 92 THR A O 1
ATOM 726 N N . ASP A 1 93 ? 16.658 -16.883 -4.772 1.00 80.94 93 ASP A N 1
ATOM 727 C CA . ASP A 1 93 ? 17.363 -16.266 -5.910 1.00 80.94 93 ASP A CA 1
ATOM 728 C C . ASP A 1 93 ? 16.616 -16.419 -7.253 1.00 80.94 93 ASP A C 1
ATOM 730 O O . ASP A 1 93 ? 16.767 -15.602 -8.154 1.00 80.94 93 ASP A O 1
ATOM 734 N N . GLU A 1 94 ? 15.748 -17.429 -7.363 1.00 85.06 94 GLU A N 1
ATOM 735 C CA . GLU A 1 94 ? 14.979 -17.748 -8.573 1.00 85.06 94 GLU A CA 1
ATOM 736 C C . GLU A 1 94 ? 13.463 -17.523 -8.429 1.00 85.06 94 GLU A C 1
ATOM 738 O O . GLU A 1 94 ? 12.703 -17.780 -9.366 1.00 85.06 94 GLU A O 1
ATOM 743 N N . LYS A 1 95 ? 12.974 -17.097 -7.255 1.00 87.81 95 LYS A N 1
ATOM 744 C CA . LYS A 1 95 ? 11.533 -16.958 -6.995 1.00 87.81 95 LYS A CA 1
ATOM 745 C C . LYS A 1 95 ? 11.204 -15.671 -6.270 1.00 87.81 95 LYS A C 1
ATOM 747 O O . LYS A 1 95 ? 11.812 -15.315 -5.264 1.00 87.81 95 LYS A O 1
ATOM 752 N N . VAL A 1 96 ? 10.121 -15.050 -6.716 1.00 90.19 96 VAL A N 1
ATOM 753 C CA . VAL A 1 96 ? 9.501 -13.915 -6.038 1.00 90.19 96 VAL A CA 1
ATOM 754 C C . VAL A 1 96 ? 8.177 -14.332 -5.409 1.00 90.19 96 VAL A C 1
ATOM 756 O O . VAL A 1 96 ? 7.407 -15.105 -5.983 1.00 90.19 96 VAL A O 1
ATOM 759 N N . LYS A 1 97 ? 7.905 -13.811 -4.216 1.00 91.25 97 LYS A N 1
ATOM 760 C CA . LYS A 1 97 ? 6.600 -13.874 -3.567 1.00 91.25 97 LYS A CA 1
ATOM 761 C C . LYS A 1 97 ? 5.813 -12.647 -4.011 1.00 91.25 97 LYS A C 1
ATOM 763 O O . LYS A 1 97 ? 6.159 -11.537 -3.621 1.00 91.25 97 LYS A O 1
ATOM 768 N N . LEU A 1 98 ? 4.793 -12.857 -4.843 1.00 93.06 98 LEU A N 1
ATOM 769 C CA . LEU A 1 98 ? 3.932 -11.780 -5.335 1.00 93.06 98 LEU A CA 1
ATOM 770 C C . LEU A 1 98 ? 3.172 -11.105 -4.190 1.00 93.06 98 LEU A C 1
ATOM 772 O O . LEU A 1 98 ? 2.921 -11.718 -3.147 1.00 93.06 98 LEU A O 1
ATOM 776 N N . PHE A 1 99 ? 2.765 -9.861 -4.433 1.00 93.25 99 PHE A N 1
ATOM 777 C CA . PHE A 1 99 ? 1.909 -9.115 -3.522 1.00 93.25 99 PHE A CA 1
ATOM 778 C C . PHE A 1 99 ? 0.599 -9.886 -3.234 1.00 93.25 99 PHE A C 1
ATOM 780 O O . PHE A 1 99 ? 0.131 -10.640 -4.098 1.00 93.25 99 PHE A O 1
ATOM 787 N N . PRO A 1 100 ? -0.001 -9.762 -2.034 1.00 92.19 100 PRO A N 1
ATOM 788 C CA . PRO A 1 100 ? -1.186 -10.535 -1.672 1.00 92.19 100 PRO A CA 1
ATOM 789 C C . PRO A 1 100 ? -2.388 -10.268 -2.588 1.00 92.19 100 PRO A C 1
ATOM 791 O O . PRO A 1 100 ? -2.817 -9.128 -2.750 1.00 92.19 100 PRO A O 1
ATOM 794 N N . ARG A 1 101 ? -2.985 -11.345 -3.110 1.00 92.56 101 ARG A N 1
ATOM 795 C CA . ARG A 1 101 ? -4.209 -11.342 -3.932 1.00 92.56 101 ARG A CA 1
ATOM 796 C C . ARG A 1 101 ? -5.413 -11.881 -3.163 1.00 92.56 101 ARG A C 1
ATOM 798 O O . ARG A 1 101 ? -5.251 -12.510 -2.119 1.00 92.56 101 ARG A O 1
ATOM 805 N N . ASP A 1 102 ? -6.617 -11.653 -3.692 1.00 94.62 102 ASP A N 1
ATOM 806 C CA . ASP A 1 102 ? -7.890 -12.134 -3.120 1.00 94.62 102 ASP A CA 1
ATOM 807 C C . ASP A 1 102 ? -8.108 -11.706 -1.648 1.00 94.62 102 ASP A C 1
ATOM 809 O O . ASP A 1 102 ? -8.885 -12.297 -0.889 1.00 94.62 102 ASP A O 1
ATOM 813 N N . THR A 1 103 ? -7.433 -10.630 -1.236 1.00 95.31 103 THR A N 1
ATOM 814 C CA . THR A 1 103 ? -7.366 -10.155 0.150 1.00 95.31 103 THR A CA 1
ATOM 815 C C . THR A 1 103 ? -8.709 -9.633 0.651 1.00 95.31 103 THR A C 1
ATOM 817 O O . THR A 1 103 ? -9.019 -9.783 1.832 1.00 95.31 103 THR A O 1
ATOM 820 N N . LYS A 1 104 ? -9.562 -9.091 -0.231 1.00 96.25 104 LYS A N 1
ATOM 821 C CA . LYS A 1 104 ? -10.922 -8.652 0.131 1.00 96.25 104 LYS A CA 1
ATOM 822 C C . LYS A 1 104 ? -11.811 -9.823 0.554 1.00 96.25 104 LYS A C 1
ATOM 824 O O . LYS A 1 104 ? -12.509 -9.731 1.562 1.00 96.25 104 LYS A O 1
ATOM 829 N N . THR A 1 105 ? -11.746 -10.941 -0.167 1.00 97.50 105 THR A N 1
ATOM 830 C CA . THR A 1 105 ? -12.448 -12.176 0.213 1.00 97.50 105 THR A CA 1
ATOM 831 C C . THR A 1 105 ? -11.932 -12.696 1.551 1.00 97.50 105 THR A C 1
ATOM 833 O O . THR A 1 105 ? -12.727 -13.056 2.420 1.00 97.50 105 THR A O 1
ATOM 836 N N . PHE A 1 106 ? -10.611 -12.673 1.747 1.00 97.12 106 PHE A N 1
ATOM 837 C CA . PHE A 1 106 ? -9.985 -13.082 3.001 1.00 97.12 106 PHE A CA 1
ATOM 838 C C . PHE A 1 106 ? -10.487 -12.269 4.205 1.00 97.12 106 PHE A C 1
ATOM 840 O O . PHE A 1 106 ? -10.997 -12.866 5.152 1.00 97.12 106 PHE A O 1
ATOM 847 N N . VAL A 1 107 ? -10.413 -10.931 4.174 1.00 97.75 107 VAL A N 1
ATOM 848 C CA . VAL A 1 107 ? -10.809 -10.095 5.330 1.00 97.75 107 VAL A CA 1
ATOM 849 C C . VAL A 1 107 ? -12.298 -10.208 5.656 1.00 97.75 107 VAL A C 1
ATOM 851 O O . VAL A 1 107 ? -12.668 -10.227 6.828 1.00 97.75 107 VAL A O 1
ATOM 854 N N . ASN A 1 108 ? -13.154 -10.351 4.640 1.00 97.94 108 ASN A N 1
ATOM 855 C CA . ASN A 1 108 ? -14.591 -10.535 4.840 1.00 97.94 108 ASN A CA 1
ATOM 856 C C . ASN A 1 108 ? -14.897 -11.891 5.500 1.00 97.94 108 ASN A C 1
ATOM 858 O O . ASN A 1 108 ? -15.711 -11.968 6.423 1.00 97.94 108 ASN A O 1
ATOM 862 N N . ASN A 1 109 ? -14.225 -12.959 5.060 1.00 98.19 109 ASN A N 1
ATOM 863 C CA . ASN A 1 109 ? -14.362 -14.283 5.668 1.00 98.19 109 ASN A CA 1
ATOM 864 C C . ASN A 1 109 ? -13.812 -14.306 7.097 1.00 98.19 109 ASN A C 1
ATOM 866 O O . ASN A 1 109 ? -14.441 -14.888 7.978 1.00 98.19 109 ASN A O 1
ATOM 870 N N . LEU A 1 110 ? -12.682 -13.636 7.338 1.00 97.00 110 LEU A N 1
ATOM 871 C CA . LEU A 1 110 ? -12.086 -13.510 8.664 1.00 97.00 110 LEU A CA 1
ATOM 872 C C . LEU A 1 110 ? -13.029 -12.791 9.637 1.00 97.00 110 LEU A C 1
ATOM 874 O O . LEU A 1 110 ? -13.297 -13.320 10.712 1.00 97.00 110 LEU A O 1
ATOM 878 N N . GLN A 1 111 ? -13.598 -11.644 9.249 1.00 97.94 111 GLN A N 1
ATOM 879 C CA . GLN A 1 111 ? -14.579 -10.925 10.071 1.00 97.94 111 GLN A CA 1
ATOM 880 C C . GLN A 1 111 ? -15.791 -11.805 10.395 1.00 97.94 111 GLN A C 1
ATOM 882 O O . GLN A 1 111 ? -16.226 -11.856 11.547 1.00 97.94 111 GLN A O 1
ATOM 887 N N . LYS A 1 112 ? -16.328 -12.516 9.395 1.00 98.19 112 LYS A N 1
ATOM 888 C CA . LYS A 1 112 ? -17.463 -13.427 9.589 1.00 98.19 112 LYS A CA 1
ATOM 889 C C . LYS A 1 112 ? -17.128 -14.537 10.583 1.00 98.19 112 LYS A C 1
ATOM 891 O O . LYS A 1 112 ? -17.930 -14.829 11.465 1.00 98.19 112 LYS A O 1
ATOM 896 N N . GLU A 1 113 ? -15.954 -15.144 10.456 1.00 98.00 113 GLU A N 1
ATOM 897 C CA . GLU A 1 113 ? -15.530 -16.230 11.335 1.00 98.00 113 GLU A CA 1
ATOM 898 C C . GLU A 1 113 ? -15.290 -15.754 12.772 1.00 98.00 113 GLU A C 1
ATOM 900 O O . GLU A 1 113 ? -15.728 -16.402 13.723 1.00 98.00 113 GLU A O 1
ATOM 905 N N . LEU A 1 114 ? -14.658 -14.591 12.941 1.00 96.88 114 LEU A N 1
ATOM 906 C CA . LEU A 1 114 ? -14.473 -13.966 14.250 1.00 96.88 114 LEU A CA 1
ATOM 907 C C . LEU A 1 114 ? -15.820 -13.641 14.903 1.00 96.88 114 LEU A C 1
ATOM 909 O O . LEU A 1 114 ? -16.016 -13.950 16.077 1.00 96.88 114 LEU A O 1
ATOM 913 N N . TYR A 1 115 ? -16.774 -13.107 14.137 1.00 97.75 115 TYR A N 1
ATOM 914 C CA . TYR A 1 115 ? -18.125 -12.849 14.628 1.00 97.75 115 TYR A CA 1
ATOM 915 C C . TYR A 1 115 ? -18.838 -14.137 15.060 1.00 97.75 115 TYR A C 1
ATOM 917 O O . TYR A 1 115 ? -19.407 -14.181 16.145 1.00 97.75 115 TYR A O 1
ATOM 925 N N . ASN A 1 116 ? -18.758 -15.209 14.267 1.00 98.31 116 ASN A N 1
ATOM 926 C CA . ASN A 1 116 ? -19.384 -16.491 14.609 1.00 98.31 116 ASN A CA 1
ATOM 927 C C . ASN A 1 116 ? -18.818 -17.101 15.899 1.00 98.31 116 ASN A C 1
ATOM 929 O O . ASN A 1 116 ? -19.553 -17.732 16.655 1.00 98.31 116 ASN A O 1
ATOM 933 N N . ARG A 1 117 ? -17.512 -16.939 16.143 1.00 98.06 117 ARG A N 1
ATOM 934 C CA . ARG A 1 117 ? -16.831 -17.511 17.314 1.00 98.06 117 ARG A CA 1
ATOM 935 C C . ARG A 1 117 ? -16.980 -16.671 18.574 1.00 98.06 117 ARG A C 1
ATOM 937 O O . ARG A 1 117 ? -17.041 -17.231 19.663 1.00 98.06 117 ARG A O 1
ATOM 944 N N . LEU A 1 118 ? -16.966 -15.348 18.430 1.00 96.69 118 LEU A N 1
ATOM 945 C CA . LEU A 1 118 ? -16.835 -14.415 19.552 1.00 96.69 118 LEU A CA 1
ATOM 946 C C . LEU A 1 118 ? -18.102 -13.592 19.800 1.00 96.69 118 LEU A C 1
ATOM 948 O O . LEU A 1 118 ? -18.225 -12.971 20.848 1.00 96.69 118 LEU A O 1
ATOM 952 N N . GLY A 1 119 ? -19.023 -13.534 18.835 1.00 96.50 119 GLY A N 1
ATOM 953 C CA . GLY A 1 119 ? -20.193 -12.652 18.871 1.00 96.50 119 GLY A CA 1
ATOM 954 C C . GLY A 1 119 ? -19.864 -11.163 18.700 1.00 96.50 119 GLY A C 1
ATOM 955 O O . GLY A 1 119 ? -20.762 -10.328 18.783 1.00 96.50 119 GLY A O 1
ATOM 956 N N . VAL A 1 120 ? -18.596 -10.813 18.452 1.00 93.19 120 VAL A N 1
ATOM 957 C CA . VAL A 1 120 ? -18.116 -9.431 18.314 1.00 93.19 120 VAL A CA 1
ATOM 958 C C . VAL A 1 120 ? -17.758 -9.154 16.861 1.00 93.19 120 VAL A C 1
ATOM 960 O O . VAL A 1 120 ? -17.007 -9.905 16.236 1.00 93.19 120 VAL A O 1
ATOM 963 N N . LYS A 1 121 ? -18.293 -8.062 16.307 1.00 94.31 121 LYS A N 1
ATOM 964 C CA . LYS A 1 121 ? -17.965 -7.629 14.948 1.00 94.31 121 LYS A CA 1
ATOM 965 C C . LYS A 1 121 ? -16.644 -6.860 14.968 1.00 94.31 121 LYS A C 1
ATOM 967 O O . LYS A 1 121 ? -16.616 -5.691 15.334 1.00 94.31 121 LYS A O 1
ATOM 972 N N . LEU A 1 122 ? -15.564 -7.533 14.581 1.00 96.00 122 LEU A N 1
ATOM 973 C CA . LEU A 1 122 ? -14.234 -6.937 14.450 1.00 96.00 122 LEU A CA 1
ATOM 974 C C . LEU A 1 122 ? -13.993 -6.467 13.019 1.00 96.00 122 LEU A C 1
ATOM 976 O O . LEU A 1 122 ? -14.268 -7.197 12.066 1.00 96.00 122 LEU A O 1
ATOM 980 N N . GLU A 1 123 ? -13.437 -5.273 12.857 1.00 96.94 123 GLU A N 1
ATOM 981 C CA . GLU A 1 123 ? -12.943 -4.827 11.559 1.00 96.94 123 GLU A CA 1
ATOM 982 C C . GLU A 1 123 ? -11.578 -5.467 11.269 1.00 96.94 123 GLU A C 1
ATOM 984 O O . GLU A 1 123 ? -10.722 -5.563 12.147 1.00 96.94 123 GLU A O 1
ATOM 989 N N . CYS A 1 124 ? -11.397 -5.958 10.044 1.00 97.56 124 CYS A N 1
ATOM 990 C CA . CYS A 1 124 ? -10.239 -6.744 9.628 1.00 97.56 124 CYS A CA 1
ATOM 991 C C . CYS A 1 124 ? -9.522 -6.054 8.469 1.00 97.56 124 CYS A C 1
ATOM 993 O O . CYS A 1 124 ? -10.163 -5.511 7.570 1.00 97.56 124 CYS A O 1
ATOM 995 N N . MET A 1 125 ? -8.194 -6.128 8.456 1.00 96.12 125 MET A N 1
ATOM 996 C CA . MET A 1 125 ? -7.358 -5.522 7.425 1.00 96.12 125 MET A CA 1
ATOM 997 C C . MET A 1 125 ? -6.133 -6.389 7.152 1.00 96.12 125 MET A C 1
ATOM 999 O O . MET A 1 125 ? -5.506 -6.887 8.083 1.00 96.12 125 MET A O 1
ATOM 1003 N N . VAL A 1 126 ? -5.782 -6.536 5.877 1.00 94.94 126 VAL A N 1
ATOM 1004 C CA . VAL A 1 126 ? -4.425 -6.910 5.470 1.00 94.94 126 VAL A CA 1
ATOM 1005 C C . VAL A 1 126 ? -3.654 -5.609 5.317 1.00 94.94 126 VAL A C 1
ATOM 1007 O O . VAL A 1 126 ? -4.115 -4.710 4.610 1.00 94.94 126 VAL A O 1
ATOM 1010 N N . TYR A 1 127 ? -2.521 -5.495 5.994 1.00 91.94 127 TYR A N 1
ATOM 1011 C CA . TYR A 1 127 ? -1.638 -4.3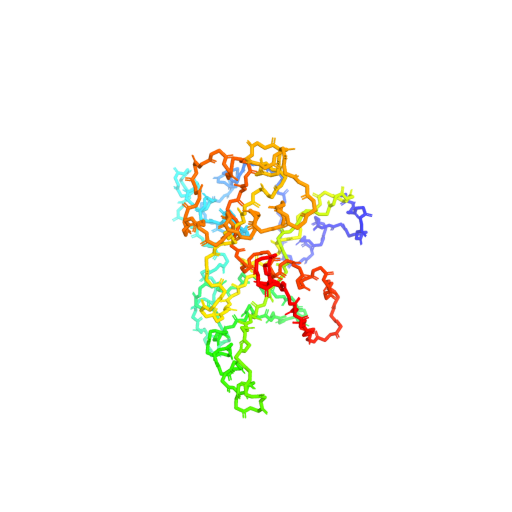38 5.910 1.00 91.94 127 TYR A CA 1
ATOM 1012 C C . TYR A 1 127 ? -0.316 -4.754 5.262 1.00 91.94 127 TYR A C 1
ATOM 1014 O O . TYR A 1 127 ? 0.102 -5.905 5.399 1.00 91.94 127 TYR A O 1
ATOM 1022 N N . GLY A 1 128 ? 0.260 -3.843 4.490 1.00 87.50 128 GLY A N 1
ATOM 1023 C CA . GLY A 1 128 ? 1.613 -3.937 3.960 1.00 87.50 128 GLY A CA 1
ATOM 1024 C C . GLY A 1 128 ? 2.578 -3.103 4.793 1.00 87.50 128 GLY A C 1
ATOM 1025 O O . GLY A 1 128 ? 2.213 -2.615 5.868 1.00 87.50 128 GLY A O 1
ATOM 1026 N N . ASP A 1 129 ? 3.776 -2.901 4.262 1.00 80.50 129 ASP A N 1
ATOM 1027 C CA . ASP A 1 129 ? 4.762 -1.998 4.846 1.00 80.50 129 ASP A CA 1
ATOM 1028 C C . ASP A 1 129 ? 4.148 -0.594 4.991 1.00 80.50 129 ASP A C 1
ATOM 1030 O O . ASP A 1 129 ? 3.364 -0.130 4.148 1.00 80.50 129 ASP A O 1
ATOM 1034 N N . GLY A 1 130 ? 4.452 0.064 6.109 1.00 68.75 130 GLY A N 1
ATOM 1035 C CA . GLY A 1 130 ? 3.826 1.311 6.519 1.00 68.75 130 GLY A CA 1
ATOM 1036 C C . GLY A 1 130 ? 4.074 2.457 5.540 1.00 68.75 130 GLY A C 1
ATOM 1037 O O . GLY A 1 130 ? 4.752 2.326 4.527 1.00 68.75 130 GLY A O 1
ATOM 1038 N N . ALA A 1 131 ? 3.498 3.621 5.842 1.00 77.56 131 ALA A N 1
ATOM 1039 C CA . ALA A 1 131 ? 3.738 4.856 5.101 1.00 77.56 131 ALA A CA 1
ATOM 1040 C C . ALA A 1 131 ? 4.362 5.915 6.009 1.00 77.56 131 ALA A C 1
ATOM 1042 O O . ALA A 1 131 ? 3.724 6.919 6.349 1.00 77.56 131 ALA A O 1
ATOM 1043 N N . PHE A 1 132 ? 5.609 5.698 6.425 1.00 82.19 132 PHE A N 1
ATOM 1044 C CA . PHE A 1 132 ? 6.307 6.631 7.307 1.00 82.19 132 PHE A CA 1
ATOM 1045 C C . PHE A 1 132 ? 7.711 6.965 6.815 1.00 82.19 132 PHE A C 1
ATOM 1047 O O . PHE A 1 132 ? 8.306 6.281 5.989 1.00 82.19 132 PHE A O 1
ATOM 1054 N N . LYS A 1 133 ? 8.232 8.085 7.313 1.00 83.75 133 LYS A N 1
ATOM 1055 C CA . LYS A 1 133 ? 9.619 8.475 7.099 1.00 83.75 133 LYS A CA 1
ATOM 1056 C C . LYS A 1 133 ? 10.374 8.246 8.392 1.00 83.75 133 LYS A C 1
ATOM 1058 O O . LYS A 1 133 ? 10.026 8.868 9.397 1.00 83.75 133 LYS A O 1
ATOM 1063 N N . ASP A 1 134 ? 11.393 7.400 8.358 1.00 80.31 134 ASP A N 1
ATOM 1064 C CA . ASP A 1 134 ? 12.310 7.258 9.479 1.00 80.31 134 ASP A CA 1
ATOM 1065 C C . ASP A 1 134 ? 12.979 8.620 9.754 1.00 80.31 134 ASP A C 1
ATOM 1067 O O . ASP A 1 134 ? 13.613 9.189 8.855 1.00 80.31 134 ASP A O 1
ATOM 1071 N N . PRO A 1 135 ? 12.823 9.201 10.957 1.00 80.75 135 PRO A N 1
ATOM 1072 C CA . PRO A 1 135 ? 13.356 10.524 11.253 1.00 80.75 135 PRO A CA 1
ATOM 1073 C C . PRO A 1 135 ? 14.887 10.563 11.324 1.00 80.75 135 PRO A C 1
ATOM 1075 O O . PRO A 1 135 ? 15.456 11.639 11.144 1.00 80.75 135 PRO A O 1
ATOM 1078 N N . VAL A 1 136 ? 15.555 9.432 11.584 1.00 82.81 136 VAL A N 1
ATOM 1079 C CA . VAL A 1 136 ? 17.018 9.386 11.748 1.00 82.81 136 VAL A CA 1
ATOM 1080 C C . VAL A 1 136 ? 17.719 9.185 10.405 1.00 82.81 136 VAL A C 1
ATOM 1082 O O . VAL A 1 136 ? 18.593 9.968 10.039 1.00 82.81 136 VAL A O 1
ATOM 1085 N N . GLY A 1 137 ? 17.330 8.160 9.652 1.00 76.19 137 GLY A N 1
ATOM 1086 C CA . GLY A 1 137 ? 17.869 7.840 8.333 1.00 76.19 137 GLY A CA 1
ATOM 1087 C C . GLY A 1 137 ? 17.262 8.669 7.204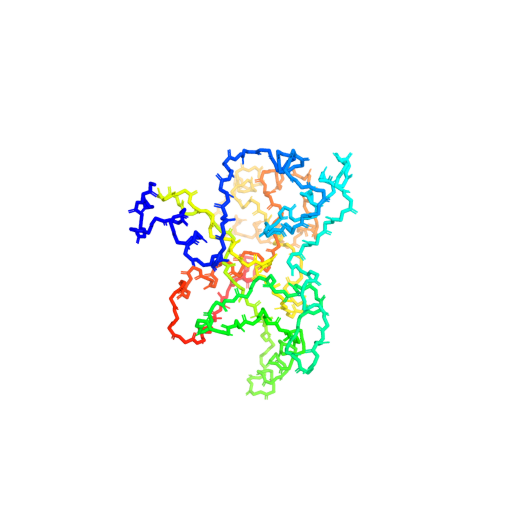 1.00 76.19 137 GLY A C 1
ATOM 1088 O O . GLY A 1 137 ? 17.850 8.768 6.128 1.00 76.19 137 GLY A O 1
ATOM 1089 N N . GLY A 1 138 ? 16.098 9.288 7.425 1.00 79.19 138 GLY A N 1
ATOM 1090 C CA . GLY A 1 138 ? 15.391 10.071 6.412 1.00 79.19 138 GLY A CA 1
ATOM 1091 C C . GLY A 1 138 ? 14.808 9.225 5.275 1.00 79.19 138 GLY A C 1
ATOM 1092 O O . GLY A 1 138 ? 14.426 9.786 4.243 1.00 79.19 138 GLY A O 1
ATOM 1093 N N . ILE A 1 139 ? 14.754 7.906 5.457 1.00 76.00 139 ILE A N 1
ATOM 1094 C CA . ILE A 1 139 ? 14.275 6.931 4.481 1.00 76.00 139 ILE A CA 1
ATOM 1095 C C . ILE A 1 139 ? 12.757 6.833 4.604 1.00 76.00 139 ILE A C 1
ATOM 1097 O O . ILE A 1 139 ? 12.209 6.838 5.704 1.00 76.00 139 ILE A O 1
ATOM 1101 N N . TRP A 1 140 ? 12.074 6.801 3.464 1.00 79.50 140 TRP A N 1
ATOM 1102 C CA . TRP A 1 140 ? 10.654 6.480 3.434 1.00 79.50 140 TRP A CA 1
ATOM 1103 C C . TRP A 1 140 ? 10.499 4.965 3.461 1.00 79.50 140 TRP A C 1
ATOM 1105 O O . TRP A 1 140 ? 10.875 4.301 2.496 1.00 79.50 140 TRP A O 1
ATOM 1115 N N . GLU A 1 141 ? 9.926 4.454 4.542 1.00 77.19 141 GLU A N 1
ATOM 1116 C CA . GLU A 1 141 ? 9.366 3.111 4.592 1.00 77.19 141 GLU A CA 1
ATOM 1117 C C . GLU A 1 141 ? 8.004 3.211 3.912 1.00 77.19 141 GLU A C 1
ATOM 1119 O O . GLU A 1 141 ? 7.049 3.745 4.474 1.00 77.19 141 GLU A O 1
ATOM 1124 N N . LEU A 1 142 ? 8.009 2.889 2.617 1.00 79.00 142 LEU A N 1
ATOM 1125 C CA . LEU A 1 142 ? 6.857 2.922 1.717 1.00 79.00 142 LEU A CA 1
ATOM 1126 C C . LEU A 1 142 ? 7.117 1.971 0.530 1.00 79.00 142 LEU A C 1
ATOM 1128 O O . LEU A 1 142 ? 7.011 2.353 -0.644 1.00 79.00 142 LEU A O 1
ATOM 1132 N N . ALA A 1 143 ? 7.568 0.757 0.851 1.00 81.31 143 ALA A N 1
ATOM 1133 C CA . ALA A 1 143 ? 8.016 -0.241 -0.119 1.00 81.31 143 ALA A CA 1
ATOM 1134 C C . ALA A 1 143 ? 6.852 -0.884 -0.889 1.00 81.31 143 ALA A C 1
ATOM 1136 O O . ALA A 1 143 ? 6.981 -1.193 -2.077 1.00 81.31 143 ALA A O 1
ATOM 1137 N N . ASP A 1 144 ? 5.695 -1.018 -0.245 1.00 89.69 144 ASP A N 1
ATOM 1138 C CA . ASP A 1 144 ? 4.511 -1.599 -0.860 1.00 89.69 144 ASP A CA 1
ATOM 1139 C C . ASP A 1 144 ? 3.739 -0.602 -1.738 1.00 89.69 144 ASP A C 1
ATOM 1141 O O . ASP A 1 144 ? 3.775 0.615 -1.522 1.00 89.69 144 ASP A O 1
ATOM 1145 N N . PRO A 1 145 ? 2.999 -1.089 -2.754 1.00 90.31 145 PRO A N 1
ATOM 1146 C CA . PRO A 1 145 ? 2.224 -0.230 -3.644 1.00 90.31 145 PRO A CA 1
ATOM 1147 C C . PRO A 1 145 ? 1.055 0.477 -2.948 1.00 90.31 145 PRO A C 1
ATOM 1149 O O . PRO A 1 145 ? 0.584 1.496 -3.462 1.00 90.31 145 PRO A O 1
ATOM 1152 N N . VAL A 1 146 ? 0.586 -0.064 -1.818 1.00 91.25 146 VAL A N 1
ATOM 1153 C CA . VAL A 1 146 ? -0.466 0.475 -0.946 1.00 91.25 146 VAL A CA 1
ATOM 1154 C C . VAL A 1 146 ? -0.236 0.019 0.497 1.00 91.25 146 VAL A C 1
ATOM 1156 O O . VAL A 1 146 ? 0.226 -1.094 0.714 1.00 91.25 146 VAL A O 1
ATOM 1159 N N . VAL A 1 147 ? -0.651 0.833 1.475 1.00 91.44 147 VAL A N 1
ATOM 1160 C CA . VAL A 1 147 ? -0.571 0.476 2.909 1.00 91.44 147 VAL A CA 1
ATOM 1161 C C . VAL A 1 147 ? -1.500 -0.685 3.264 1.00 91.44 147 VAL A C 1
ATOM 1163 O O . VAL A 1 147 ? -1.211 -1.479 4.151 1.00 91.44 147 VAL A O 1
ATOM 1166 N N . SER A 1 148 ? -2.645 -0.793 2.591 1.00 93.25 148 SER A N 1
ATOM 1167 C CA . SER A 1 148 ? -3.577 -1.894 2.806 1.00 93.25 148 SER A CA 1
ATOM 1168 C C . SER A 1 148 ? -4.177 -2.372 1.485 1.00 93.25 148 SER A C 1
ATOM 1170 O O . SER A 1 148 ? -4.930 -1.621 0.858 1.00 93.25 148 SER A O 1
ATOM 1172 N N . PRO A 1 149 ? -3.885 -3.614 1.052 1.00 93.12 149 PRO A N 1
ATOM 1173 C CA . PRO A 1 149 ? -4.527 -4.194 -0.124 1.00 93.12 149 PRO A CA 1
ATOM 1174 C C . PRO A 1 149 ? -6.014 -4.499 0.086 1.00 93.12 149 PRO A C 1
ATOM 1176 O O . PRO A 1 149 ? -6.775 -4.462 -0.877 1.00 93.12 149 PRO A O 1
ATOM 1179 N N . ALA A 1 150 ? -6.449 -4.793 1.317 1.00 95.56 150 ALA A N 1
ATOM 1180 C CA . ALA A 1 150 ? -7.866 -4.959 1.623 1.00 95.56 150 ALA A CA 1
ATOM 1181 C C . ALA A 1 150 ? -8.196 -4.788 3.101 1.00 95.56 150 ALA A C 1
ATOM 1183 O O . ALA A 1 150 ? -7.411 -5.112 3.991 1.00 95.56 150 ALA A O 1
ATOM 1184 N N . TYR A 1 151 ? -9.432 -4.368 3.332 1.00 97.19 151 TYR A N 1
ATOM 1185 C CA . TYR A 1 151 ? -10.010 -4.122 4.641 1.00 97.19 151 TYR A CA 1
ATOM 1186 C C . TYR A 1 151 ? -11.533 -4.279 4.590 1.00 97.19 151 TYR A C 1
ATOM 1188 O O . TYR A 1 151 ? -12.145 -4.239 3.515 1.00 97.19 151 TYR A O 1
ATOM 1196 N N . THR A 1 152 ? -12.153 -4.486 5.747 1.00 97.81 152 THR A N 1
ATOM 1197 C CA . THR A 1 152 ? -13.611 -4.500 5.915 1.00 97.81 152 THR A CA 1
ATOM 1198 C C . THR A 1 152 ? -14.189 -3.086 5.896 1.00 97.81 152 THR A C 1
ATOM 1200 O O . THR A 1 152 ? -13.496 -2.101 6.144 1.00 97.81 152 THR A O 1
ATOM 1203 N N . ASP A 1 153 ? -15.475 -2.972 5.568 1.00 95.38 153 ASP A N 1
ATOM 1204 C CA . ASP A 1 153 ? -16.085 -1.685 5.210 1.00 95.38 153 ASP A CA 1
ATOM 1205 C C . ASP A 1 153 ? -16.161 -0.687 6.379 1.00 95.38 153 ASP A C 1
ATOM 1207 O O . ASP A 1 153 ? -16.255 0.514 6.141 1.00 95.38 153 ASP A O 1
ATOM 1211 N N . GLY A 1 154 ? -16.055 -1.141 7.635 1.00 92.25 154 GLY A N 1
ATOM 1212 C CA . GLY A 1 154 ? -15.981 -0.245 8.793 1.00 92.25 154 GLY A CA 1
ATOM 1213 C C . GLY A 1 154 ? -14.688 0.577 8.862 1.00 92.25 154 GLY A C 1
ATOM 1214 O O . GLY A 1 154 ? -14.629 1.541 9.617 1.00 92.25 154 GLY A O 1
ATOM 1215 N N . LEU A 1 155 ? -13.673 0.242 8.056 1.00 94.38 155 LEU A N 1
ATOM 1216 C CA . LEU A 1 155 ? -12.424 1.004 7.933 1.00 94.38 155 LEU A CA 1
ATOM 1217 C C . LEU A 1 155 ? -12.443 2.015 6.774 1.00 94.38 155 LEU A C 1
ATOM 1219 O O . LEU A 1 155 ? -11.432 2.667 6.509 1.00 94.38 155 LEU A O 1
ATOM 1223 N N . LEU A 1 156 ? -13.570 2.163 6.068 1.00 91.06 156 LEU A N 1
ATOM 1224 C CA . LEU A 1 156 ? -13.716 3.172 5.021 1.00 91.06 156 LEU A CA 1
ATOM 1225 C C . LEU A 1 156 ? -13.737 4.589 5.608 1.00 91.06 156 LEU A C 1
ATOM 1227 O O . LEU A 1 156 ? -14.392 4.872 6.607 1.00 91.06 156 LEU A O 1
ATOM 1231 N N . GLY A 1 157 ? -13.083 5.512 4.903 1.00 85.94 157 GLY A N 1
ATOM 1232 C CA . GLY A 1 157 ? -13.116 6.939 5.209 1.00 85.94 157 GLY A CA 1
ATOM 1233 C C . GLY A 1 157 ? -11.890 7.438 5.968 1.00 85.94 157 GLY A C 1
ATOM 1234 O O . GLY A 1 157 ? -10.803 6.857 5.922 1.00 85.94 157 GLY A O 1
ATOM 1235 N N . THR A 1 158 ? -12.061 8.585 6.610 1.00 84.19 158 THR A N 1
ATOM 1236 C CA . THR A 1 158 ? -11.025 9.301 7.358 1.00 84.19 158 THR A CA 1
ATOM 1237 C C . THR A 1 158 ? -11.513 9.534 8.782 1.00 84.19 158 THR A C 1
ATOM 1239 O O . THR A 1 158 ? -12.723 9.704 8.967 1.00 84.19 158 THR A O 1
ATOM 1242 N N . PRO A 1 159 ? -10.624 9.613 9.786 1.00 78.06 159 PRO A N 1
ATOM 1243 C CA . PRO A 1 159 ? -11.030 10.019 11.123 1.00 78.06 159 PRO A CA 1
ATOM 1244 C C . PRO A 1 159 ? -11.769 11.359 11.084 1.00 78.06 159 PRO A C 1
ATOM 1246 O O . PRO A 1 159 ? -11.317 12.318 10.453 1.00 78.06 159 PRO A O 1
ATOM 1249 N N . ASN A 1 160 ? -12.916 11.424 11.757 1.00 69.19 160 ASN A N 1
ATOM 1250 C CA . ASN A 1 160 ? -13.657 12.667 11.956 1.00 69.19 160 ASN A CA 1
ATOM 1251 C C . ASN A 1 160 ? -13.255 13.278 13.309 1.00 69.19 160 ASN A C 1
ATOM 1253 O O . ASN A 1 160 ? -14.014 13.240 14.286 1.00 69.19 160 ASN A O 1
ATOM 1257 N N . GLU A 1 161 ? -12.008 13.741 13.382 1.00 65.75 161 GLU A N 1
ATOM 1258 C CA . GLU A 1 161 ? -11.400 14.300 14.590 1.00 65.75 161 GLU A CA 1
ATOM 1259 C C . GLU A 1 161 ? -11.766 15.773 14.768 1.00 65.75 161 GLU A C 1
ATOM 1261 O O . GLU A 1 161 ? -11.655 16.580 13.843 1.00 65.75 161 GLU A O 1
ATOM 1266 N N . ILE A 1 162 ? -12.150 16.136 15.992 1.00 66.06 162 ILE A N 1
ATOM 1267 C CA . ILE A 1 162 ? -12.285 17.534 16.388 1.00 66.06 162 ILE A CA 1
ATOM 1268 C C . ILE A 1 162 ? -11.042 17.934 17.166 1.00 66.06 162 ILE A C 1
ATOM 1270 O O . ILE A 1 162 ? -10.565 17.191 18.026 1.00 66.06 162 ILE A O 1
ATOM 1274 N N . LYS A 1 163 ? -10.558 19.155 16.948 1.00 71.62 163 LYS A N 1
ATOM 1275 C CA . LYS A 1 163 ? -9.536 19.746 17.808 1.00 71.62 163 LYS A CA 1
ATOM 1276 C C . LYS A 1 163 ? -10.105 20.037 19.193 1.00 71.62 163 LYS A C 1
ATOM 1278 O O . LYS A 1 163 ? -10.586 21.138 19.455 1.00 71.62 163 LYS A O 1
ATOM 1283 N N . LEU A 1 164 ? -9.993 19.063 20.093 1.00 72.94 164 LEU A N 1
ATOM 1284 C CA . LEU A 1 164 ? -10.513 19.175 21.455 1.00 72.94 164 LEU A CA 1
ATOM 1285 C C . LEU A 1 164 ? -9.965 20.420 22.165 1.00 72.94 164 LEU A C 1
ATOM 1287 O O . LEU A 1 164 ? -10.724 21.176 22.758 1.00 72.94 164 LEU A O 1
ATOM 1291 N N . LYS A 1 165 ? -8.666 20.695 22.003 1.00 72.88 165 LYS A N 1
ATOM 1292 C CA . LYS A 1 165 ? -8.023 21.897 22.546 1.00 72.88 165 LYS A CA 1
ATOM 1293 C C . LYS A 1 165 ? -8.600 23.198 21.975 1.00 72.88 165 LYS A C 1
ATOM 1295 O O . LYS A 1 165 ? -8.821 24.141 22.717 1.00 72.88 165 LYS A O 1
ATOM 1300 N N . TYR A 1 166 ? -8.895 23.249 20.675 1.00 74.62 166 TYR A N 1
ATOM 1301 C CA . TYR A 1 166 ? -9.501 24.440 20.069 1.00 74.62 166 TYR A CA 1
ATOM 1302 C C . TYR A 1 166 ? -10.901 24.701 20.633 1.00 74.62 166 TYR A C 1
ATOM 1304 O O . TYR A 1 166 ? -11.231 25.843 20.945 1.00 74.62 166 TYR A O 1
ATOM 1312 N N . LEU A 1 167 ? -11.716 23.654 20.786 1.00 75.81 167 LEU A N 1
ATOM 1313 C CA . LEU A 1 167 ? -13.030 23.779 21.414 1.00 75.81 167 LEU A CA 1
ATOM 1314 C C . LEU A 1 167 ? -12.917 24.180 22.886 1.00 75.81 167 LEU A C 1
ATOM 1316 O O . LEU A 1 167 ? -13.658 25.062 23.319 1.00 75.81 167 LEU A O 1
ATOM 1320 N N . ALA A 1 168 ? -11.974 23.582 23.619 1.00 77.00 168 ALA A N 1
ATOM 1321 C CA . ALA A 1 168 ? -11.682 23.922 25.006 1.00 77.00 168 ALA A CA 1
ATOM 1322 C C . ALA A 1 168 ? -11.365 25.416 25.157 1.00 77.00 168 ALA A C 1
ATOM 1324 O O . ALA A 1 168 ? -12.034 26.116 25.914 1.00 77.00 168 ALA A O 1
ATOM 1325 N N . ASP A 1 169 ? -10.424 25.911 24.353 1.00 77.94 169 ASP A N 1
ATOM 1326 C CA . ASP A 1 169 ? -9.915 27.279 24.440 1.00 77.94 169 ASP A CA 1
ATOM 1327 C C . ASP A 1 169 ? -10.914 28.331 23.916 1.00 77.94 169 ASP A C 1
ATOM 1329 O O . ASP A 1 169 ? -10.890 29.470 24.374 1.00 77.94 169 ASP A O 1
ATOM 1333 N N . ASN A 1 170 ? -11.802 27.987 22.969 1.00 77.88 170 ASN A N 1
ATOM 1334 C CA . ASN A 1 170 ? -12.672 28.977 22.307 1.00 77.88 170 ASN A CA 1
ATOM 1335 C C . ASN A 1 170 ? -14.163 28.873 22.649 1.00 77.88 170 ASN A C 1
ATOM 1337 O O . ASN A 1 170 ? -14.864 29.880 22.578 1.00 77.88 170 ASN A O 1
ATOM 1341 N N . LYS A 1 171 ? -14.682 27.682 22.976 1.00 77.00 171 LYS A N 1
ATOM 1342 C CA . LYS A 1 171 ? -16.126 27.474 23.210 1.00 77.00 171 LYS A CA 1
ATOM 1343 C C . LYS A 1 171 ? -16.486 27.197 24.663 1.00 77.00 171 LYS A C 1
ATOM 1345 O O . LYS A 1 171 ? -17.615 27.481 25.053 1.00 77.00 171 LYS A O 1
ATOM 1350 N N . ILE A 1 172 ? -15.556 26.671 25.461 1.00 82.19 172 ILE A N 1
ATOM 1351 C CA . ILE A 1 172 ? -15.827 26.270 26.852 1.00 82.19 172 ILE A CA 1
ATOM 1352 C C . ILE A 1 172 ? -14.792 26.794 27.855 1.00 82.19 172 ILE A C 1
ATOM 1354 O O . ILE A 1 172 ? -14.773 26.334 28.990 1.00 82.19 172 ILE A O 1
ATOM 1358 N N . ALA A 1 173 ? -13.990 27.798 27.485 1.00 82.31 173 ALA A N 1
ATOM 1359 C CA . ALA A 1 173 ? -12.922 28.352 28.329 1.00 82.31 173 ALA A CA 1
ATOM 1360 C C . ALA A 1 173 ? -13.395 28.847 29.710 1.00 82.31 173 ALA A C 1
ATOM 1362 O O . ALA A 1 173 ? -12.626 28.855 30.667 1.00 82.31 173 ALA A O 1
ATOM 1363 N N . ASN A 1 174 ? -14.669 29.238 29.821 1.00 84.62 174 ASN A N 1
ATOM 1364 C CA . ASN A 1 174 ? -15.279 29.717 31.065 1.00 84.62 174 ASN A CA 1
ATOM 1365 C C . ASN A 1 174 ? -15.924 28.598 31.906 1.00 84.62 174 ASN A C 1
ATOM 1367 O O . ASN A 1 174 ? -16.494 28.879 32.960 1.00 84.62 174 ASN A O 1
ATOM 1371 N N . LEU A 1 175 ? -15.904 27.348 31.433 1.00 85.50 175 LEU A N 1
ATOM 1372 C CA . LEU A 1 175 ? -16.478 26.197 32.126 1.00 85.50 175 LEU A CA 1
ATOM 1373 C C . LEU A 1 175 ? -15.372 25.388 32.808 1.00 85.50 175 LEU A C 1
ATOM 1375 O O . LEU A 1 175 ? -14.275 25.231 32.280 1.00 85.50 175 LEU A O 1
ATOM 1379 N N . THR A 1 176 ? -15.676 24.832 33.978 1.00 82.62 176 THR A N 1
ATOM 1380 C CA . THR A 1 176 ? -14.764 23.974 34.747 1.00 82.62 176 THR A CA 1
ATOM 1381 C C . THR A 1 176 ? -15.514 22.780 35.336 1.00 82.62 176 THR A C 1
ATOM 1383 O O . THR A 1 176 ? -16.747 22.784 35.421 1.00 82.62 176 THR A O 1
ATOM 1386 N N . GLY A 1 177 ? -14.771 21.741 35.730 1.00 83.94 177 GLY A N 1
ATOM 1387 C CA . GLY A 1 177 ? -15.337 20.532 36.335 1.00 83.94 177 GLY A CA 1
ATOM 1388 C C . GLY A 1 177 ? -16.348 19.828 35.425 1.00 83.94 177 GLY A C 1
ATOM 1389 O O . GLY A 1 177 ? -16.192 19.807 34.204 1.00 83.94 177 GLY A O 1
ATOM 1390 N N . GLU A 1 178 ? -17.407 19.277 36.016 1.00 85.19 178 GLU A N 1
ATOM 1391 C CA . GLU A 1 178 ? -18.444 18.506 35.309 1.00 85.19 178 GLU A CA 1
ATOM 1392 C C . GLU A 1 178 ? -19.115 19.291 34.172 1.00 85.19 178 GLU A C 1
ATOM 1394 O O . GLU A 1 178 ? -19.359 18.741 33.101 1.00 85.19 178 GLU A O 1
ATOM 1399 N N . LYS A 1 179 ? -19.320 20.605 34.341 1.00 82.56 179 LYS A N 1
ATOM 1400 C CA . LYS A 1 179 ? -19.942 21.455 33.310 1.00 82.56 179 LYS A CA 1
ATOM 1401 C C . LYS A 1 179 ? -19.098 21.562 32.040 1.00 82.56 179 LYS A C 1
ATOM 1403 O O . LYS A 1 179 ? -19.651 21.658 30.947 1.00 82.56 179 LYS A O 1
ATOM 1408 N N . ALA A 1 180 ? -17.770 21.559 32.171 1.00 83.62 180 ALA A N 1
ATOM 1409 C CA . ALA A 1 180 ? -16.876 21.544 31.016 1.00 83.62 180 ALA A CA 1
ATOM 1410 C C . ALA A 1 180 ? -16.935 20.192 30.294 1.00 83.62 180 ALA A C 1
ATOM 1412 O O . ALA A 1 180 ? -16.984 20.161 29.067 1.00 83.62 180 ALA A O 1
ATOM 1413 N N . VAL A 1 181 ? -16.991 19.090 31.053 1.00 83.00 181 VAL A N 1
ATOM 1414 C CA . VAL A 1 181 ? -17.107 17.731 30.506 1.00 83.00 181 VAL A CA 1
ATOM 1415 C C . VAL A 1 181 ? -18.413 17.573 29.729 1.00 83.00 181 VAL A C 1
ATOM 1417 O O . VAL A 1 181 ? -18.379 17.171 28.569 1.00 83.00 181 VAL A O 1
ATOM 1420 N N . GLU A 1 182 ? -19.555 17.953 30.307 1.00 84.12 182 GLU A N 1
ATOM 1421 C CA . GLU A 1 182 ? -20.857 17.881 29.629 1.00 84.12 182 GLU A CA 1
ATOM 1422 C C . GLU A 1 182 ? -20.894 18.715 28.345 1.00 84.12 182 GLU A C 1
ATOM 1424 O O . GLU A 1 182 ? -21.332 18.234 27.297 1.00 84.12 182 GLU A O 1
ATOM 1429 N N . ALA A 1 183 ? -20.389 19.952 28.398 1.00 82.81 183 ALA A N 1
ATOM 1430 C CA . ALA A 1 183 ? -20.322 20.818 27.227 1.00 82.81 183 ALA A CA 1
ATOM 1431 C C . ALA A 1 183 ? -19.415 20.229 26.135 1.00 82.81 183 ALA A C 1
ATOM 1433 O O . ALA A 1 183 ? -19.742 20.306 24.950 1.00 82.81 183 ALA A O 1
ATOM 1434 N N . MET A 1 184 ? -18.315 19.581 26.526 1.00 80.94 184 MET A N 1
ATOM 1435 C CA . MET A 1 184 ? -17.418 18.900 25.601 1.00 80.94 184 MET A CA 1
ATOM 1436 C C . MET A 1 184 ? -18.082 17.691 24.937 1.00 80.94 184 MET A C 1
ATOM 1438 O O . MET A 1 184 ? -18.039 17.567 23.712 1.00 80.94 184 MET A O 1
ATOM 1442 N N . LYS A 1 185 ? -18.748 16.829 25.718 1.00 82.62 185 LYS A N 1
ATOM 1443 C CA . LYS A 1 185 ? -19.494 15.673 25.194 1.00 82.62 185 LYS A CA 1
ATOM 1444 C C . LYS A 1 185 ? -20.584 16.114 24.219 1.00 82.62 185 LYS A C 1
ATOM 1446 O O . LYS A 1 185 ? -20.732 15.525 23.151 1.00 82.62 185 LYS A O 1
ATOM 1451 N N . LYS A 1 186 ? -21.297 17.196 24.545 1.00 82.31 186 LYS A N 1
ATOM 1452 C CA . LYS A 1 186 ? -22.315 17.785 23.670 1.00 82.31 186 LYS A CA 1
ATOM 1453 C C . LYS A 1 186 ? -21.724 18.243 22.333 1.00 82.31 186 LYS A C 1
ATOM 1455 O O . LYS A 1 186 ? -22.235 17.850 21.292 1.00 82.31 186 LYS A O 1
ATOM 1460 N N . LEU A 1 187 ? -20.615 18.986 22.350 1.00 78.38 187 LEU A N 1
ATOM 1461 C CA . LEU A 1 187 ? -19.934 19.437 21.128 1.00 78.38 187 LEU A CA 1
ATOM 1462 C C . LEU A 1 187 ? -19.435 18.273 20.259 1.00 78.38 187 LEU A C 1
ATOM 1464 O O . LEU A 1 187 ? -19.477 18.360 19.035 1.00 78.38 187 LEU A O 1
ATOM 1468 N N . ILE A 1 188 ? -18.969 17.185 20.879 1.00 77.31 188 ILE A N 1
ATOM 1469 C CA . ILE A 1 188 ? -18.535 15.979 20.163 1.00 77.31 188 ILE A CA 1
ATOM 1470 C C . ILE A 1 188 ? -19.724 15.268 19.505 1.00 77.31 188 ILE A C 1
ATOM 1472 O O . ILE A 1 188 ? -19.595 14.817 18.369 1.00 77.31 188 ILE A O 1
ATOM 1476 N N . ASN A 1 189 ? -20.870 15.188 20.183 1.00 76.81 189 ASN A N 1
ATOM 1477 C CA . ASN A 1 189 ? -22.075 14.530 19.667 1.00 76.81 189 ASN A CA 1
ATOM 1478 C C . ASN A 1 189 ? -22.800 15.355 18.595 1.00 76.81 189 ASN A C 1
ATOM 1480 O O . ASN A 1 189 ? -23.378 14.790 17.672 1.00 76.81 189 ASN A O 1
ATOM 1484 N N . GLU A 1 190 ? -22.760 16.685 18.695 1.00 76.19 190 GLU A N 1
ATOM 1485 C CA . GLU A 1 190 ? -23.373 17.611 17.730 1.00 76.19 190 GLU A CA 1
ATOM 1486 C C . GLU A 1 190 ? -22.499 17.849 16.488 1.00 76.19 190 GLU A C 1
ATOM 1488 O O . GLU A 1 190 ? -22.879 18.609 15.594 1.00 76.19 190 GLU A O 1
ATOM 1493 N N . LYS A 1 191 ? -21.320 17.221 16.415 1.00 72.06 191 LYS A N 1
ATOM 1494 C CA . LYS A 1 191 ? -20.388 17.425 15.309 1.00 72.06 191 LYS A CA 1
ATOM 1495 C C . LYS A 1 191 ? -20.975 16.930 13.993 1.00 72.06 191 LYS A C 1
ATOM 1497 O O . LYS A 1 191 ? -21.539 15.841 13.901 1.00 72.06 191 LYS A O 1
ATOM 1502 N N . GLU A 1 192 ? -20.770 17.710 12.940 1.00 62.03 192 GLU A N 1
ATOM 1503 C CA . GLU A 1 192 ? -21.123 17.268 11.597 1.00 62.03 192 GLU A CA 1
ATOM 1504 C C . GLU A 1 192 ? -20.220 16.114 11.137 1.00 62.03 192 GLU A C 1
ATOM 1506 O O . GLU A 1 192 ? -19.051 15.995 11.515 1.00 62.03 192 GLU A O 1
ATOM 1511 N N . SER A 1 193 ? -20.768 15.263 10.272 1.00 58.09 193 SER A N 1
ATOM 1512 C CA . SER A 1 193 ? -20.065 14.122 9.677 1.00 58.09 193 SER A CA 1
ATOM 1513 C C . SER A 1 193 ? -18.912 14.531 8.753 1.00 58.09 193 SER A C 1
ATOM 1515 O O . SER A 1 193 ? -18.044 13.709 8.470 1.00 58.09 193 SER A O 1
ATOM 1517 N N . ASN A 1 194 ? -18.872 15.795 8.315 1.00 57.59 194 ASN A N 1
ATOM 1518 C CA . ASN A 1 194 ? -17.795 16.356 7.513 1.00 57.59 194 ASN A CA 1
ATOM 1519 C C . ASN A 1 194 ? -17.360 17.723 8.064 1.00 57.59 194 ASN A C 1
ATOM 1521 O O . ASN A 1 194 ? -18.107 18.699 8.005 1.00 57.59 194 ASN A O 1
ATOM 1525 N N . LEU A 1 195 ? -16.136 17.795 8.589 1.00 59.31 195 LEU A N 1
ATOM 1526 C CA . LEU A 1 195 ? -15.564 19.026 9.140 1.00 59.31 195 LEU A CA 1
ATOM 1527 C C . LEU A 1 195 ? -14.631 19.753 8.161 1.00 59.31 195 LEU A C 1
ATOM 1529 O O . LEU A 1 195 ? -14.083 20.786 8.530 1.00 59.31 195 LEU A O 1
ATOM 1533 N N . VAL A 1 196 ? -14.450 19.256 6.930 1.00 57.38 196 VAL A N 1
ATOM 1534 C CA . VAL A 1 196 ? -13.521 19.835 5.943 1.00 57.38 196 VAL A CA 1
ATOM 1535 C C . VAL A 1 196 ? -13.799 21.333 5.739 1.00 57.38 196 VAL A C 1
ATOM 1537 O O . VAL A 1 196 ? -14.931 21.739 5.491 1.00 57.38 196 VAL A O 1
ATOM 1540 N N . ASN A 1 197 ? -12.741 22.150 5.818 1.00 53.97 197 ASN A N 1
ATOM 1541 C CA . ASN A 1 197 ? -12.750 23.620 5.717 1.00 53.97 197 ASN A CA 1
ATOM 1542 C C . ASN A 1 197 ? -13.409 24.385 6.881 1.00 53.97 197 ASN A C 1
ATOM 1544 O O . ASN A 1 197 ? -13.667 25.583 6.747 1.00 53.97 197 ASN A O 1
ATOM 1548 N N . LYS A 1 198 ? -13.634 23.759 8.042 1.00 60.84 198 LYS A N 1
ATOM 1549 C CA . LYS A 1 198 ? -14.053 24.480 9.255 1.00 60.84 198 LYS A CA 1
ATOM 1550 C C . LYS A 1 198 ? -12.845 24.936 10.073 1.00 60.84 198 LYS A C 1
ATOM 1552 O O . LYS A 1 198 ? -11.804 24.284 10.085 1.00 60.84 198 LYS A O 1
ATOM 1557 N N . ALA A 1 199 ? -12.995 26.032 10.824 1.00 58.97 199 ALA A N 1
ATOM 1558 C CA . ALA A 1 199 ? -11.991 26.484 11.803 1.00 58.97 199 ALA A CA 1
ATOM 1559 C C . ALA A 1 199 ? -11.580 25.360 12.773 1.00 58.97 199 ALA A C 1
ATOM 1561 O O . ALA A 1 199 ? -10.415 25.226 13.143 1.00 58.97 199 ALA A O 1
ATOM 1562 N N . GLU A 1 200 ? -12.539 24.493 13.092 1.00 55.78 200 GLU A N 1
ATOM 1563 C CA . GLU A 1 200 ? -12.395 23.328 13.963 1.00 55.78 200 GLU A CA 1
ATOM 1564 C C . GLU A 1 200 ? -11.540 22.198 13.340 1.00 55.78 200 GLU A C 1
ATOM 1566 O O . GLU A 1 200 ? -11.004 21.376 14.082 1.00 55.78 200 GLU A O 1
ATOM 1571 N N . SER A 1 201 ? -11.337 22.192 12.011 1.00 55.97 201 SER A N 1
ATOM 1572 C CA . SER A 1 201 ? -10.528 21.213 11.259 1.00 55.97 201 SER A CA 1
ATOM 1573 C C . SER A 1 201 ? -9.255 21.804 10.624 1.00 55.97 201 SER A C 1
ATOM 1575 O O . SER A 1 201 ? -8.549 21.123 9.882 1.00 55.97 201 SER A O 1
ATOM 1577 N N . LEU A 1 202 ? -8.960 23.089 10.832 1.00 50.94 202 LEU A N 1
ATOM 1578 C CA . LEU A 1 202 ? -7.898 23.799 10.106 1.00 50.94 202 LEU 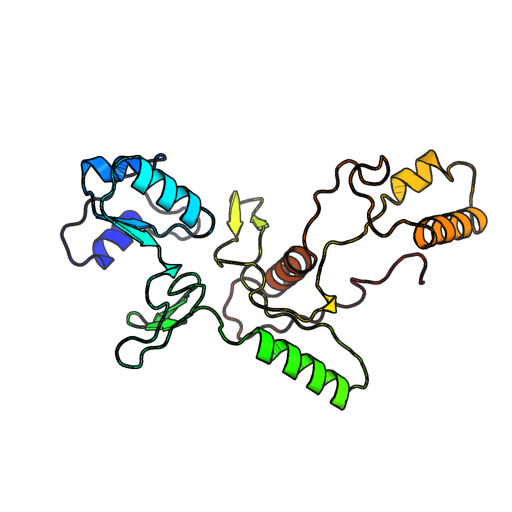A CA 1
ATOM 1579 C C . LEU A 1 202 ? -6.510 23.228 10.448 1.00 50.94 202 LEU A C 1
ATOM 1581 O O . LEU A 1 202 ? -6.056 23.356 11.579 1.00 50.94 202 LEU A O 1
ATOM 1585 N N . GLY A 1 203 ? -5.817 22.598 9.497 1.00 53.84 203 GLY A N 1
ATOM 1586 C CA . GLY A 1 203 ? -4.493 21.988 9.708 1.00 53.84 203 GLY A CA 1
ATOM 1587 C C . GLY A 1 203 ? -4.498 20.482 10.001 1.00 53.84 203 GLY A C 1
ATOM 1588 O O . GLY A 1 203 ? -3.445 19.940 10.327 1.00 53.84 203 GLY A O 1
ATOM 1589 N N . THR A 1 204 ? -5.639 19.794 9.882 1.00 58.12 204 THR A N 1
ATOM 1590 C CA . THR A 1 204 ? -5.663 18.327 9.802 1.00 58.12 204 THR A CA 1
ATOM 1591 C C . THR A 1 204 ? -5.554 17.906 8.334 1.00 58.12 204 THR A C 1
ATOM 1593 O O . THR A 1 204 ? -6.321 18.349 7.480 1.00 58.12 204 THR A O 1
ATOM 1596 N N . THR A 1 205 ? -4.562 17.080 7.996 1.00 60.72 205 THR A N 1
ATOM 1597 C CA . THR A 1 205 ? -4.531 16.418 6.684 1.00 60.72 205 THR A CA 1
ATOM 1598 C C . THR A 1 205 ? -5.497 15.238 6.754 1.00 60.72 205 THR A C 1
ATOM 1600 O O . THR A 1 205 ? -5.297 14.385 7.621 1.00 60.72 205 THR A O 1
ATOM 1603 N N . PRO A 1 206 ? -6.524 15.148 5.891 1.00 66.31 206 PRO A N 1
ATOM 1604 C CA . PRO A 1 206 ? -7.425 14.004 5.892 1.00 66.31 206 PRO A CA 1
ATOM 1605 C C . PRO A 1 206 ? -6.634 12.755 5.493 1.00 66.31 206 PRO A C 1
ATOM 1607 O O . PRO A 1 206 ? -6.212 12.610 4.347 1.00 66.31 206 PRO A O 1
ATOM 1610 N N . ARG A 1 207 ? -6.384 11.877 6.465 1.00 79.38 207 ARG A N 1
ATOM 1611 C CA . ARG A 1 207 ? -5.691 10.599 6.273 1.00 79.38 207 ARG A CA 1
ATOM 1612 C C . ARG A 1 207 ? -6.715 9.481 6.330 1.00 79.38 207 ARG A C 1
ATOM 1614 O O . ARG A 1 207 ? -7.630 9.533 7.150 1.00 79.38 207 ARG A O 1
ATOM 1621 N N . ARG A 1 208 ? -6.586 8.484 5.457 1.00 88.44 208 ARG A N 1
ATOM 1622 C CA . ARG A 1 208 ? -7.482 7.324 5.488 1.00 88.44 208 ARG A CA 1
ATOM 1623 C C . ARG A 1 208 ? -7.226 6.531 6.763 1.00 88.44 208 ARG A C 1
ATOM 1625 O O . ARG A 1 208 ? -6.078 6.410 7.188 1.00 88.44 208 ARG A O 1
ATOM 1632 N N . ILE A 1 209 ? -8.284 5.973 7.348 1.00 91.62 209 ILE A N 1
ATOM 1633 C CA . ILE A 1 209 ? -8.175 5.118 8.541 1.00 91.62 209 ILE A CA 1
ATOM 1634 C C . ILE A 1 209 ? -7.196 3.969 8.273 1.00 91.62 209 ILE A C 1
ATOM 1636 O O . ILE A 1 209 ? -6.329 3.690 9.092 1.00 91.62 209 ILE A O 1
ATOM 1640 N N . THR A 1 210 ? -7.270 3.367 7.089 1.00 93.00 210 THR A N 1
ATOM 1641 C CA . THR A 1 210 ? -6.401 2.263 6.659 1.00 93.00 210 THR A CA 1
ATOM 1642 C C . THR A 1 210 ? -4.927 2.643 6.614 1.00 93.00 210 THR A C 1
ATOM 1644 O O . THR A 1 210 ? -4.084 1.843 7.000 1.00 93.00 210 THR A O 1
ATOM 1647 N N . ASP A 1 211 ? -4.607 3.869 6.194 1.00 90.69 211 ASP A N 1
ATOM 1648 C CA . ASP A 1 211 ? -3.220 4.332 6.104 1.00 90.69 211 ASP A CA 1
ATOM 1649 C C . ASP A 1 211 ? -2.647 4.569 7.510 1.00 90.69 211 ASP A C 1
ATOM 1651 O O . ASP A 1 211 ? -1.492 4.244 7.784 1.00 90.69 211 ASP A O 1
ATOM 1655 N N . LEU A 1 212 ? -3.472 5.099 8.421 1.00 90.25 212 LEU A N 1
ATOM 1656 C CA . LEU A 1 212 ? -3.111 5.332 9.819 1.00 90.25 212 LEU A CA 1
ATOM 1657 C C . LEU A 1 212 ? -2.943 4.025 10.595 1.00 90.25 212 LEU A C 1
ATOM 1659 O O . LEU A 1 212 ? -1.890 3.787 11.180 1.00 90.25 212 LEU A O 1
ATOM 1663 N N . VAL A 1 213 ? -3.979 3.184 10.595 1.00 92.62 213 VAL A N 1
ATOM 1664 C CA . VAL A 1 213 ? -3.992 1.914 11.328 1.00 92.62 213 VAL A CA 1
ATOM 1665 C C . VAL A 1 213 ? -2.982 0.945 10.723 1.00 92.62 213 VAL A C 1
ATOM 1667 O O . VAL A 1 213 ? -2.280 0.274 11.466 1.00 92.62 213 VAL A O 1
ATOM 1670 N N . GLY A 1 214 ? -2.841 0.904 9.394 1.00 92.50 214 GLY A N 1
ATOM 1671 C CA . GLY A 1 214 ? -1.872 0.032 8.730 1.00 92.50 214 GLY A CA 1
ATOM 1672 C C . GLY A 1 214 ? -0.437 0.411 9.072 1.00 92.50 214 GLY A C 1
ATOM 1673 O O . GLY A 1 214 ? 0.336 -0.454 9.465 1.00 92.50 214 GLY A O 1
ATOM 1674 N N . SER A 1 215 ? -0.116 1.709 9.057 1.00 90.44 215 SER A N 1
ATOM 1675 C CA . SER A 1 215 ? 1.205 2.182 9.492 1.00 90.44 215 SER A CA 1
ATOM 1676 C C . SER A 1 215 ? 1.458 1.915 10.980 1.00 90.44 215 SER A C 1
ATOM 1678 O O . SER A 1 215 ? 2.578 1.593 11.359 1.00 90.44 215 SER A O 1
ATOM 1680 N N . LEU A 1 216 ? 0.435 2.022 11.837 1.00 91.25 216 LEU A N 1
ATOM 1681 C CA . LEU A 1 216 ? 0.549 1.653 13.253 1.00 91.25 216 LEU A CA 1
ATOM 1682 C C . LEU A 1 216 ? 0.853 0.156 13.424 1.00 91.25 216 LEU A C 1
ATOM 1684 O O . LEU A 1 216 ? 1.712 -0.208 14.230 1.00 91.25 216 LEU A O 1
ATOM 1688 N N . CYS A 1 217 ? 0.156 -0.703 12.677 1.00 91.50 217 CYS A N 1
ATOM 1689 C CA . CYS A 1 217 ? 0.388 -2.144 12.692 1.00 91.50 217 CYS A CA 1
ATOM 1690 C C . CYS A 1 217 ? 1.805 -2.482 12.225 1.00 91.50 217 CYS A C 1
ATOM 1692 O O . CYS A 1 217 ? 2.488 -3.236 12.913 1.00 91.50 217 CYS A O 1
ATOM 1694 N N . ASP A 1 218 ? 2.266 -1.873 11.132 1.00 88.94 218 ASP A N 1
ATOM 1695 C CA . ASP A 1 218 ? 3.619 -2.068 10.608 1.00 88.94 218 ASP A CA 1
ATOM 1696 C C . ASP A 1 218 ? 4.701 -1.654 11.617 1.00 88.94 218 ASP A C 1
ATOM 1698 O O . ASP A 1 218 ? 5.569 -2.454 11.962 1.00 88.94 218 ASP A O 1
ATOM 1702 N N . LEU A 1 219 ? 4.584 -0.461 12.213 1.00 87.81 219 LEU A N 1
ATOM 1703 C CA . LEU A 1 219 ? 5.493 -0.009 13.275 1.00 87.81 219 LEU A CA 1
ATOM 1704 C C . LEU A 1 219 ? 5.522 -0.962 14.481 1.00 87.81 219 LEU A C 1
ATOM 1706 O O . LEU A 1 219 ? 6.541 -1.069 15.163 1.00 87.81 219 LEU A O 1
ATOM 1710 N N . THR A 1 220 ? 4.409 -1.647 14.752 1.00 89.31 220 THR A N 1
ATOM 1711 C CA . THR A 1 220 ? 4.301 -2.622 15.845 1.00 89.31 220 THR A CA 1
ATOM 1712 C C . THR A 1 220 ? 4.960 -3.953 15.483 1.00 89.31 220 THR A C 1
ATOM 1714 O O . THR A 1 220 ? 5.652 -4.543 16.315 1.00 89.31 220 THR A O 1
ATOM 1717 N N . SER A 1 221 ? 4.756 -4.447 14.259 1.00 86.94 221 SER A N 1
ATOM 1718 C CA . SER A 1 221 ? 5.332 -5.719 13.812 1.00 86.94 221 SER A CA 1
ATOM 1719 C C . SER A 1 221 ? 6.814 -5.622 13.443 1.00 86.94 221 SER A C 1
ATOM 1721 O O . SER A 1 221 ? 7.569 -6.570 13.684 1.00 86.94 221 SER A O 1
ATOM 1723 N N . GLY A 1 222 ? 7.238 -4.467 12.925 1.00 78.81 222 GLY A N 1
ATOM 1724 C CA . GLY A 1 222 ? 8.545 -4.236 12.323 1.00 78.81 222 GLY A CA 1
ATOM 1725 C C . GLY A 1 222 ? 8.722 -4.953 10.980 1.00 78.81 222 GLY A C 1
ATOM 1726 O O . GLY A 1 222 ? 7.939 -5.823 10.612 1.00 78.81 222 GLY A O 1
ATOM 1727 N N . SER A 1 223 ? 9.817 -4.632 10.289 1.00 69.62 223 SER A N 1
ATOM 1728 C CA . SER A 1 223 ? 10.156 -5.141 8.947 1.00 69.62 223 SER A CA 1
ATOM 1729 C C . SER A 1 223 ? 10.811 -6.530 8.925 1.00 69.62 223 SER A C 1
ATOM 1731 O O . SER A 1 223 ? 11.203 -7.034 7.874 1.00 69.62 223 SER A O 1
ATOM 1733 N N . GLY A 1 224 ? 11.000 -7.151 10.092 1.00 61.81 224 GLY A N 1
ATOM 1734 C CA . GLY A 1 224 ? 11.653 -8.454 10.202 1.00 61.81 224 GLY A CA 1
ATOM 1735 C C . GLY A 1 224 ? 10.677 -9.599 9.955 1.00 61.81 224 GLY A C 1
ATOM 1736 O O . GLY A 1 224 ? 9.572 -9.584 10.492 1.00 61.81 224 GLY A O 1
ATOM 1737 N N . ASP A 1 225 ? 11.125 -10.631 9.235 1.00 56.16 225 ASP A N 1
ATOM 1738 C CA . ASP A 1 225 ? 10.389 -11.876 8.964 1.00 56.16 225 ASP A CA 1
ATOM 1739 C C . ASP A 1 225 ? 10.225 -12.735 10.238 1.00 56.16 225 ASP A C 1
ATOM 1741 O O . ASP A 1 225 ? 10.742 -13.843 10.374 1.00 56.16 225 ASP A O 1
ATOM 1745 N N . LYS A 1 226 ? 9.529 -12.191 11.243 1.00 59.53 226 LYS A N 1
ATOM 1746 C CA . LYS A 1 226 ? 9.187 -12.863 12.507 1.00 59.53 226 LYS A CA 1
ATOM 1747 C C . LYS A 1 226 ? 7.979 -13.802 12.342 1.00 59.53 226 LYS A C 1
ATOM 1749 O O . LYS A 1 226 ? 7.359 -14.178 13.336 1.00 59.53 226 LYS A O 1
ATOM 1754 N N . GLY A 1 227 ? 7.629 -14.169 11.106 1.00 69.25 227 GLY A N 1
ATOM 1755 C CA . GLY A 1 227 ? 6.429 -14.922 10.741 1.00 69.25 227 GLY A CA 1
ATOM 1756 C C . GLY A 1 227 ? 5.339 -14.035 10.132 1.00 69.25 227 GLY A C 1
ATOM 1757 O O . GLY A 1 227 ? 5.624 -13.063 9.445 1.00 69.25 227 GLY A O 1
ATOM 1758 N N . THR A 1 228 ? 4.067 -14.378 10.362 1.00 69.50 228 THR A N 1
ATOM 1759 C CA . THR A 1 228 ? 2.914 -13.551 9.956 1.00 69.50 228 THR A CA 1
ATOM 1760 C C . THR A 1 228 ? 2.385 -12.802 11.179 1.00 69.50 228 THR A C 1
ATOM 1762 O O . THR A 1 228 ? 1.609 -13.380 11.945 1.00 69.50 228 THR A O 1
ATOM 1765 N N . PRO A 1 229 ? 2.839 -11.562 11.427 1.00 78.25 229 PRO A N 1
ATOM 1766 C CA . PRO A 1 229 ? 2.408 -10.805 12.591 1.00 78.25 229 PRO A CA 1
ATOM 1767 C C . PRO A 1 229 ? 0.908 -10.504 12.509 1.00 78.25 229 PRO A C 1
ATOM 1769 O O . PRO A 1 229 ? 0.388 -10.102 11.471 1.00 78.25 229 PRO A O 1
ATOM 1772 N N . ILE A 1 230 ? 0.206 -10.709 13.624 1.00 89.94 230 ILE A N 1
ATOM 1773 C CA . ILE A 1 230 ? -1.195 -10.321 13.793 1.00 89.94 230 ILE A CA 1
ATOM 1774 C C . ILE A 1 230 ? -1.225 -9.247 14.873 1.00 89.94 230 ILE A C 1
ATOM 1776 O O . ILE A 1 230 ? -0.809 -9.494 16.005 1.00 89.94 230 ILE A O 1
ATOM 1780 N N . VAL A 1 231 ? -1.724 -8.065 14.521 1.00 93.00 231 VAL A N 1
ATOM 1781 C CA . VAL A 1 231 ? -1.863 -6.936 15.443 1.00 93.00 231 VAL A CA 1
ATOM 1782 C C . VAL A 1 231 ? -3.340 -6.752 15.773 1.00 93.00 231 VAL A C 1
ATOM 1784 O O . VAL A 1 231 ? -4.164 -6.555 14.882 1.00 93.00 231 VAL A O 1
ATOM 1787 N N . LEU A 1 232 ? -3.677 -6.818 17.062 1.00 95.00 232 LEU A N 1
ATOM 1788 C CA . LEU A 1 232 ? -4.996 -6.444 17.564 1.00 95.00 232 LEU A CA 1
ATOM 1789 C C . LEU A 1 232 ? -4.945 -4.986 18.022 1.00 95.00 232 LEU A C 1
ATOM 1791 O O . LEU A 1 232 ? -4.225 -4.656 18.961 1.00 95.00 232 LEU A O 1
ATOM 1795 N N . VAL A 1 233 ? -5.734 -4.131 17.377 1.00 94.69 233 VAL A N 1
ATOM 1796 C CA . VAL A 1 233 ? -5.892 -2.728 17.768 1.00 94.69 233 VAL A CA 1
ATOM 1797 C C . VAL A 1 233 ? -7.216 -2.573 18.510 1.00 94.69 233 VAL A C 1
ATOM 1799 O O . VAL A 1 233 ? -8.274 -2.898 17.973 1.00 94.69 233 VAL A O 1
ATOM 1802 N N . THR A 1 234 ? -7.163 -2.066 19.740 1.00 92.94 234 THR A N 1
ATOM 1803 C CA . THR A 1 234 ? -8.341 -1.806 20.582 1.00 92.94 234 THR A CA 1
ATOM 1804 C C . THR A 1 234 ? -8.452 -0.328 20.920 1.00 92.94 234 THR A C 1
ATOM 1806 O O . THR A 1 234 ? -7.440 0.355 21.053 1.00 92.94 234 THR A O 1
ATOM 1809 N N . GLY A 1 235 ? -9.684 0.156 21.060 1.00 88.69 235 GLY A N 1
ATOM 1810 C CA . GLY A 1 235 ? -9.994 1.530 21.454 1.00 88.69 235 GLY A CA 1
ATOM 1811 C C . GLY A 1 235 ? -9.688 2.612 20.418 1.00 88.69 235 GLY A C 1
ATOM 1812 O O . GLY A 1 235 ? -9.779 3.799 20.703 1.00 88.69 235 GLY A O 1
ATOM 1813 N N . TYR A 1 236 ? -9.355 2.229 19.181 1.00 88.12 236 TYR A N 1
ATOM 1814 C CA . TYR A 1 236 ? -9.053 3.192 18.116 1.00 88.12 236 TYR A CA 1
ATOM 1815 C C . TYR A 1 236 ? -10.251 4.079 17.743 1.00 88.12 236 TYR A C 1
ATOM 1817 O O . TYR A 1 236 ? -10.077 5.230 17.352 1.00 88.12 236 TYR A O 1
ATOM 1825 N N . PHE A 1 237 ? -11.468 3.540 17.852 1.00 84.00 237 PHE A N 1
ATOM 1826 C CA . PHE A 1 237 ? -12.711 4.260 17.556 1.00 84.00 237 PHE A CA 1
ATOM 1827 C C . PHE A 1 237 ? -13.393 4.824 18.803 1.00 84.00 237 PHE A C 1
ATOM 1829 O O . PHE A 1 237 ? -14.463 5.431 18.682 1.00 84.00 237 PHE A O 1
ATOM 1836 N N . ASP A 1 238 ? -12.794 4.631 19.978 1.00 83.00 238 ASP A N 1
ATOM 1837 C CA . ASP A 1 238 ? -13.337 5.163 21.217 1.00 83.00 238 ASP A CA 1
ATOM 1838 C C . ASP A 1 238 ? -13.299 6.688 21.141 1.00 83.00 238 ASP A C 1
ATOM 1840 O O . ASP A 1 238 ? -12.386 7.304 20.582 1.00 83.00 238 ASP A O 1
ATOM 1844 N N . ASN A 1 239 ? -14.345 7.320 21.657 1.00 74.38 239 ASN A N 1
ATOM 1845 C CA . ASN A 1 239 ? -14.421 8.766 21.698 1.00 74.38 239 ASN A CA 1
ATOM 1846 C C . ASN A 1 239 ? -14.767 9.239 23.107 1.00 74.38 239 ASN A C 1
ATOM 1848 O O . ASN A 1 239 ? -15.490 8.584 23.852 1.00 74.38 239 ASN A O 1
ATOM 1852 N N . TYR A 1 240 ? -14.288 10.437 23.435 1.00 72.06 240 TYR A N 1
ATOM 1853 C CA . TYR A 1 240 ? -14.462 11.050 24.753 1.00 72.06 240 TYR A CA 1
ATOM 1854 C C . TYR A 1 240 ? -15.934 11.283 25.148 1.00 72.06 240 TYR A C 1
ATOM 1856 O O . TYR A 1 240 ? -16.232 11.550 26.307 1.00 72.06 240 TYR A O 1
ATOM 1864 N N . ALA A 1 241 ? -16.873 11.232 24.197 1.00 65.69 241 ALA A N 1
ATOM 1865 C CA . ALA A 1 241 ? -18.297 11.359 24.492 1.00 65.69 241 ALA A CA 1
ATOM 1866 C C . ALA A 1 241 ? -18.980 10.025 24.819 1.00 65.69 241 ALA A C 1
ATOM 1868 O O . ALA A 1 241 ? -20.044 10.044 25.439 1.00 65.69 241 ALA A O 1
ATOM 1869 N N . THR A 1 242 ? -18.388 8.897 24.422 1.00 63.44 242 THR A N 1
ATOM 1870 C CA . THR A 1 242 ? -18.911 7.544 24.665 1.00 63.44 242 THR A CA 1
ATOM 1871 C C . THR A 1 242 ? -18.345 6.868 25.914 1.00 63.44 242 THR A C 1
ATOM 1873 O O . THR A 1 242 ? -18.895 5.849 26.322 1.00 63.44 242 THR A O 1
ATOM 1876 N N . GLU A 1 243 ? -17.303 7.440 26.525 1.00 55.16 243 GLU A N 1
ATOM 1877 C CA . GLU A 1 243 ? -16.801 7.109 27.875 1.00 55.16 243 GLU A CA 1
ATOM 1878 C C . GLU A 1 243 ? -17.398 8.053 28.923 1.00 55.16 243 GLU A C 1
ATOM 1880 O O . GLU A 1 243 ? -17.866 7.602 29.989 1.00 55.16 243 GLU A O 1
#

Radius of gyration: 23.73 Å; chains: 1; bounding box: 53×51×64 Å

Foldseek 3Di:
DADPPPRDPVVVVVVVVVVDDDDDDDDPQLLVCVVPALAEEDEDQACQVVSQVVSVVSRRPYYHYQQNAQLDDDPNDDGNVRRGQQQWDCPDPPDIRRDDPPVAVVQVVVQVVCCVVPVDRDKGFDADFAQDQDPPVRDGRPRHNDGTPYIDPVQFFFDPDFPLVVCCVPPQVVDDDPRSLVVSLVCVVPDDPDCPPPPRCPPDDGDRSSNVVSNVQCVVVDPDPPDDDDDDDPCPPPDSNND